Protein 1HWT (pdb70)

Structure (mmCIF, N/CA/C/O backbone):
data_1HWT
#
_entry.id   1HWT
#
_cell.length_a   85.600
_cell.length_b   85.700
_cell.length_c   94.000
_cell.angle_alpha   90.00
_cell.angle_beta   90.00
_cell.angle_gamma   90.00
#
_symmetry.space_group_name_H-M   'P 21 21 21'
#
loop_
_entity.id
_entity.type
_entity.pdbx_description
1 polymer "DNA (5'-D(*GP*CP*GP*CP*TP*AP*TP*TP*AP*TP*CP*GP*CP*TP*AP*TP*TP*AP*GP*C)-3')"
2 polymer "DNA (5'-D(*GP*CP*TP*AP*AP*TP*AP*GP*CP*GP*AP*TP*AP*AP*TP*AP*GP*CP*GP*C)-3')"
3 polymer 'PROTEIN (HEME ACTIVATOR PROTEIN)'
4 non-polymer 'ZINC ION'
5 water water
#
loop_
_atom_site.group_PDB
_atom_site.id
_atom_site.type_symbol
_atom_site.label_atom_id
_atom_site.label_alt_id
_atom_site.label_comp_id
_atom_site.label_asym_id
_atom_site.lab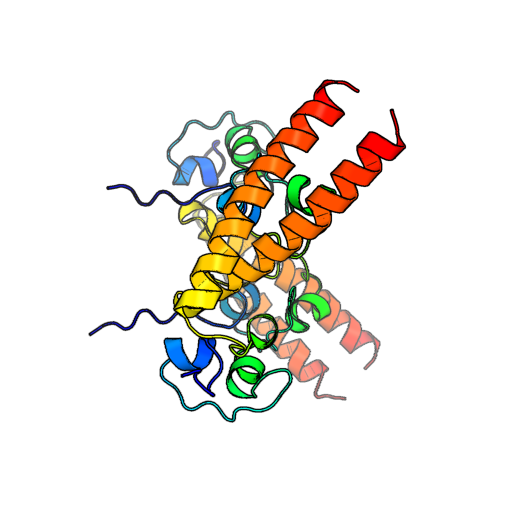el_entity_id
_atom_site.label_seq_id
_atom_site.pdbx_PDB_ins_code
_atom_site.Cartn_x
_atom_site.Cartn_y
_atom_site.Cartn_z
_atom_site.occupancy
_atom_site.B_iso_or_equiv
_atom_site.auth_seq_id
_atom_site.auth_comp_id
_atom_site.auth_asym_id
_atom_site.auth_atom_id
_atom_site.pdbx_PDB_model_num
ATOM 1629 N N . ARG E 3 5 ? 22.033 17.310 46.647 1.00 21.10 59 ARG C N 1
ATOM 1630 C CA . ARG E 3 5 ? 23.098 18.018 45.869 1.00 23.70 59 ARG C CA 1
ATOM 1631 C C . ARG E 3 5 ? 22.609 19.379 45.469 1.00 22.37 59 ARG C C 1
ATOM 1632 O O . ARG E 3 5 ? 21.473 19.518 45.071 1.00 25.00 59 ARG C O 1
ATOM 1640 N N . ILE E 3 6 ? 23.464 20.382 45.569 1.00 22.13 60 ILE C N 1
ATOM 1641 C CA . ILE E 3 6 ? 23.075 21.739 45.211 1.00 21.33 60 ILE C CA 1
ATOM 1642 C C . ILE E 3 6 ? 24.162 22.354 44.347 1.00 22.01 60 ILE C C 1
ATOM 1643 O O . ILE E 3 6 ? 25.292 22.513 44.789 1.00 22.01 60 ILE C O 1
ATOM 1648 N N . PRO E 3 7 ? 23.829 22.712 43.097 1.00 23.13 61 PRO C N 1
ATOM 1649 C CA . PRO E 3 7 ? 24.795 23.308 42.159 1.00 21.99 61 PRO C CA 1
ATOM 1650 C C . PRO E 3 7 ? 25.505 24.545 42.681 1.00 20.99 61 PRO C C 1
ATOM 1651 O O . PRO E 3 7 ? 24.935 25.327 43.420 1.00 21.38 61 PRO C O 1
ATOM 1655 N N . LEU E 3 8 ? 26.764 24.701 42.293 1.00 20.19 62 LEU C N 1
ATOM 1656 C CA . LEU E 3 8 ? 27.560 25.837 42.720 1.00 19.81 62 LEU C CA 1
ATOM 1657 C C . LEU E 3 8 ? 27.534 27.017 41.755 1.00 20.57 62 LEU C C 1
ATOM 1658 O O . LEU E 3 8 ? 27.885 28.135 42.130 1.00 20.59 62 LEU C O 1
ATOM 1663 N N . SER E 3 9 ? 27.127 26.774 40.513 1.00 21.50 63 SER C N 1
ATOM 1664 C CA . SER E 3 9 ? 27.062 27.841 39.524 1.00 22.25 63 SER C CA 1
ATOM 1665 C C . SER E 3 9 ? 25.688 28.483 39.582 1.00 21.83 63 SER C C 1
ATOM 1666 O O . SER E 3 9 ? 24.679 27.786 39.752 1.00 18.85 63 SER C O 1
ATOM 1669 N N . CYS E 3 10 ? 25.653 29.808 39.439 1.00 20.82 64 CYS C N 1
ATOM 1670 C CA . CYS E 3 10 ? 24.388 30.542 39.463 1.00 20.50 64 CYS C CA 1
ATOM 1671 C C . CYS E 3 10 ? 23.454 29.992 38.385 1.00 19.67 64 CYS C C 1
ATOM 1672 O O . CYS E 3 10 ? 23.898 29.529 37.343 1.00 18.38 64 CYS C O 1
ATOM 1675 N N . THR E 3 11 ? 22.157 30.025 38.658 1.00 19.05 65 THR C N 1
ATOM 1676 C CA . THR E 3 11 ? 21.166 29.508 37.736 1.00 18.28 65 THR C CA 1
ATOM 1677 C C . THR E 3 11 ? 21.287 30.039 36.312 1.00 17.63 65 THR C C 1
ATOM 1678 O O . THR E 3 11 ? 21.088 29.296 35.360 1.00 17.79 65 THR C O 1
ATOM 1682 N N . ILE E 3 12 ? 21.615 31.317 36.152 1.00 17.81 66 ILE C N 1
ATOM 1683 C CA . ILE E 3 12 ? 21.716 31.884 34.815 1.00 18.05 66 ILE C CA 1
ATOM 1684 C C . ILE E 3 12 ? 22.844 31.271 33.999 1.00 19.23 66 ILE C C 1
ATOM 1685 O O . ILE E 3 12 ? 22.641 30.919 32.839 1.00 20.76 66 ILE C O 1
ATOM 1690 N N . CYS E 3 13 ? 24.031 31.150 34.592 1.00 19.41 67 CYS C N 1
ATOM 1691 C CA . CYS E 3 13 ? 25.180 30.571 33.887 1.00 19.51 67 CYS C CA 1
ATOM 1692 C C . CYS E 3 13 ? 24.881 29.131 33.548 1.00 20.55 67 CYS C C 1
ATOM 1693 O O . CYS E 3 13 ? 25.356 28.605 32.542 1.00 21.44 67 CYS C O 1
ATOM 1696 N N . ARG E 3 14 ? 24.106 28.489 34.413 1.00 19.72 68 ARG C N 1
ATOM 1697 C CA . ARG E 3 14 ? 23.701 27.115 34.203 1.00 20.11 68 ARG C CA 1
ATOM 1698 C C . ARG E 3 14 ? 22.892 27.076 32.914 1.00 19.93 68 ARG C C 1
ATOM 1699 O O . ARG E 3 14 ? 23.217 26.335 31.997 1.00 21.78 68 ARG C O 1
ATOM 1707 N N . LYS E 3 15 ? 21.847 27.895 32.845 1.00 19.08 69 LYS C N 1
ATOM 1708 C CA . LYS E 3 15 ? 20.989 27.943 31.673 1.00 19.45 69 LYS C CA 1
ATOM 1709 C C . LYS E 3 15 ? 21.726 28.427 30.428 1.00 18.86 69 LYS C C 1
ATOM 1710 O O . LYS E 3 15 ? 21.428 27.997 29.313 1.00 19.09 69 LYS C O 1
ATOM 1716 N N . ARG E 3 16 ? 22.679 29.333 30.623 1.00 17.85 70 ARG C N 1
ATOM 1717 C CA . ARG E 3 16 ? 23.454 29.877 29.515 1.00 18.17 70 ARG C CA 1
ATOM 1718 C C . ARG E 3 16 ? 24.496 28.856 29.051 1.00 19.33 70 ARG C C 1
ATOM 1719 O O . ARG E 3 16 ? 24.983 28.912 27.913 1.00 20.49 70 ARG C O 1
ATOM 1727 N N . LYS E 3 17 ? 24.833 27.928 29.945 1.00 18.13 71 LYS C N 1
ATOM 1728 C CA . LYS E 3 17 ? 25.823 26.890 29.682 1.00 14.75 71 LYS C CA 1
ATOM 1729 C C . LYS E 3 17 ? 27.233 27.446 29.567 1.00 15.66 71 LYS C C 1
ATOM 1730 O O . LYS E 3 17 ? 28.026 26.971 28.758 1.00 17.32 71 LYS C O 1
ATOM 1736 N N . VAL E 3 18 ? 27.540 28.457 30.375 1.00 15.15 72 VAL C N 1
ATOM 1737 C CA . VAL E 3 18 ? 28.860 29.075 30.372 1.00 15.85 72 VAL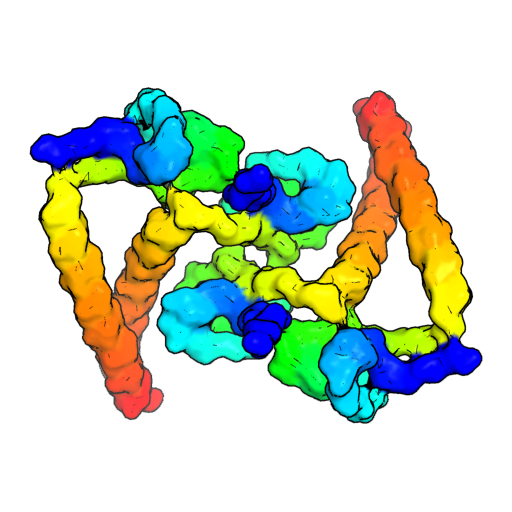 C CA 1
ATOM 1738 C C . VAL E 3 18 ? 29.488 28.857 31.734 1.00 16.86 72 VAL C C 1
ATOM 1739 O O . VAL E 3 18 ? 28.808 28.478 32.660 1.00 18.17 72 VAL C O 1
ATOM 1743 N N . LYS E 3 19 ? 30.782 29.094 31.866 1.00 18.82 73 LYS C N 1
ATOM 1744 C CA . LYS E 3 19 ? 31.447 28.890 33.144 1.00 20.04 73 LYS C CA 1
ATOM 1745 C C . LYS E 3 19 ? 31.141 29.999 34.152 1.00 21.92 73 LYS C C 1
ATOM 1746 O O . LYS E 3 19 ? 31.294 31.193 33.855 1.00 21.37 73 LYS C O 1
ATOM 1752 N N . CYS E 3 20 ? 30.720 29.597 35.350 1.00 20.90 74 CYS C N 1
ATOM 1753 C CA . CYS E 3 20 ? 30.414 30.550 36.411 1.00 20.77 74 CYS C CA 1
ATOM 1754 C C . CYS E 3 20 ? 31.631 30.752 37.327 1.00 20.30 74 CYS C C 1
ATOM 1755 O O . CYS E 3 20 ? 32.227 29.785 37.786 1.00 18.92 74 CYS C O 1
ATOM 1758 N N . ASP E 3 21 ? 32.004 32.000 37.582 1.00 20.25 75 ASP C N 1
ATOM 1759 C CA . ASP E 3 21 ? 33.134 32.266 38.461 1.00 22.52 75 ASP C CA 1
ATOM 1760 C C . ASP E 3 21 ? 32.711 32.168 39.925 1.00 22.80 75 ASP C C 1
ATOM 1761 O O . ASP E 3 21 ? 33.513 32.418 40.821 1.00 22.10 75 ASP C O 1
ATOM 1766 N N . LYS E 3 22 ? 31.440 31.834 40.150 1.00 21.88 76 LYS C N 1
ATOM 1767 C CA . LYS E 3 22 ? 30.888 31.656 41.488 1.00 20.97 76 LYS C CA 1
ATOM 1768 C C . LYS E 3 22 ? 31.156 32.771 42.491 1.00 21.28 76 LYS C C 1
ATOM 1769 O O . LYS E 3 22 ? 31.189 32.527 43.695 1.00 21.10 76 LYS C O 1
ATOM 1775 N N . LEU E 3 23 ? 31.328 33.994 42.000 1.00 21.67 77 LEU C N 1
ATOM 1776 C CA . LEU E 3 23 ? 31.589 35.135 42.864 1.00 22.99 77 LEU C CA 1
ATOM 1777 C C . LEU E 3 23 ? 30.291 35.707 43.404 1.00 23.09 77 LEU C C 1
ATOM 1778 O O . LEU E 3 23 ? 29.288 35.731 42.704 1.00 23.99 77 LEU C O 1
ATOM 1783 N N . ARG E 3 24 ? 30.309 36.154 44.655 1.00 23.25 78 ARG C N 1
ATOM 1784 C CA . ARG E 3 24 ? 29.117 36.707 45.281 1.00 22.86 78 ARG C CA 1
ATOM 1785 C C . ARG E 3 24 ? 29.265 38.215 45.380 1.00 24.43 78 ARG C C 1
ATOM 1786 O O . ARG E 3 24 ? 30.382 38.735 45.377 1.00 25.89 78 ARG C O 1
ATOM 1794 N N . PRO E 3 25 ? 28.145 38.939 45.512 1.00 24.61 79 PRO C N 1
ATOM 1795 C CA . PRO E 3 25 ? 26.778 38.404 45.566 1.00 25.09 79 PRO C CA 1
ATOM 1796 C C . PRO E 3 25 ? 26.331 37.875 44.219 1.00 24.77 79 PRO C C 1
ATOM 1797 O O . PRO E 3 25 ? 25.489 36.977 44.132 1.00 24.12 79 PRO C O 1
ATOM 1801 N N . HIS E 3 26 ? 26.911 38.453 43.170 1.00 24.97 80 HIS C N 1
ATOM 1802 C CA . HIS E 3 26 ? 26.600 38.063 41.798 1.00 22.92 80 HIS C CA 1
ATOM 1803 C C . HIS E 3 26 ? 27.884 37.832 41.040 1.00 22.53 80 HIS C C 1
ATOM 1804 O O . HIS E 3 26 ? 28.847 38.581 41.217 1.00 23.83 80 HIS C O 1
ATOM 1811 N N . CYS E 3 27 ? 27.885 36.810 40.189 1.00 22.12 81 CYS C N 1
ATOM 1812 C CA . CYS E 3 27 ? 29.053 36.453 39.402 1.00 21.93 81 CYS C CA 1
ATOM 1813 C C . CYS E 3 27 ? 29.312 37.489 38.319 1.00 24.40 81 CYS C C 1
ATOM 1814 O O . CYS E 3 27 ? 28.408 38.243 37.945 1.00 24.15 81 CYS C O 1
ATOM 1817 N N . GLN E 3 28 ? 30.554 37.543 37.831 1.00 25.85 82 GLN C N 1
ATOM 1818 C CA . GLN E 3 28 ? 30.922 38.512 36.802 1.00 25.33 82 GLN C CA 1
ATOM 1819 C C . GLN E 3 28 ? 30.288 38.246 35.436 1.00 24.54 82 GLN C C 1
ATOM 1820 O O . GLN E 3 28 ? 30.195 39.152 34.618 1.00 24.75 82 GLN C O 1
ATOM 1826 N N . GLN E 3 29 ? 29.860 37.016 35.182 1.00 22.98 83 GLN C N 1
ATOM 1827 C CA . GLN E 3 29 ? 29.242 36.709 33.905 1.00 23.49 83 GLN C CA 1
ATOM 1828 C C . GLN E 3 29 ? 27.924 37.442 33.798 1.00 23.00 83 GLN C C 1
ATOM 1829 O O . GLN E 3 29 ? 27.626 38.062 32.786 1.00 23.07 83 GLN C O 1
ATOM 1835 N N . CYS E 3 30 ? 27.122 37.352 34.849 1.00 21.25 84 CYS C N 1
ATOM 1836 C CA . CYS E 3 30 ? 25.845 38.028 34.886 1.00 17.97 84 CYS C CA 1
ATOM 1837 C C . CYS E 3 30 ? 26.134 39.512 34.932 1.00 18.13 84 CYS C C 1
ATOM 1838 O O . CYS E 3 30 ? 25.493 40.302 34.250 1.00 18.83 84 CYS C O 1
ATOM 1841 N N . THR E 3 31 ? 27.095 39.899 35.758 1.00 19.28 85 THR C N 1
ATOM 1842 C CA . THR E 3 31 ? 27.421 41.308 35.888 1.00 20.25 85 THR C CA 1
ATOM 1843 C C . THR E 3 31 ? 27.712 41.920 34.526 1.00 20.87 85 THR C C 1
ATOM 1844 O O . THR E 3 31 ? 27.079 42.890 34.123 1.00 18.92 85 THR C O 1
ATOM 1848 N N . LYS E 3 32 ? 28.661 41.324 33.818 1.00 21.61 86 LYS C N 1
ATOM 1849 C CA . LYS E 3 32 ? 29.069 41.808 32.509 1.00 21.07 86 LYS C CA 1
ATOM 1850 C C . LYS E 3 32 ? 27.982 41.818 31.446 1.00 21.08 86 LYS C C 1
ATOM 1851 O O . LYS E 3 32 ? 28.042 42.627 30.532 1.00 24.03 86 LYS C O 1
ATOM 1857 N N . THR E 3 33 ? 27.005 40.927 31.548 1.00 19.21 87 THR C N 1
ATOM 1858 C CA . THR E 3 33 ? 25.930 40.883 30.563 1.00 18.19 87 THR C CA 1
ATOM 1859 C C . THR E 3 33 ? 24.788 41.773 31.003 1.00 18.12 87 THR C C 1
ATOM 1860 O O . THR E 3 33 ? 23.769 41.866 30.328 1.00 17.72 87 THR C O 1
ATOM 1864 N N . GLY E 3 34 ? 24.968 42.405 32.160 1.00 18.94 88 GLY C N 1
ATOM 1865 C CA . GLY E 3 34 ? 23.962 43.310 32.690 1.00 17.58 88 GLY C CA 1
ATOM 1866 C C . GLY E 3 34 ? 22.789 42.683 33.419 1.00 17.78 88 GLY C C 1
ATOM 1867 O O . GLY E 3 34 ? 21.787 43.353 33.654 1.00 19.35 88 GLY C O 1
ATOM 1868 N N . VAL E 3 35 ? 22.902 41.418 33.811 1.00 17.62 89 VAL C N 1
ATOM 1869 C CA . VAL E 3 35 ? 21.796 40.753 34.483 1.00 16.33 89 VAL C CA 1
ATOM 1870 C C . VAL E 3 35 ? 22.076 40.364 35.930 1.00 16.58 89 VAL C C 1
ATOM 1871 O O . VAL E 3 35 ? 21.484 39.419 36.450 1.00 17.39 89 VAL C O 1
ATOM 1875 N N . ALA E 3 36 ? 22.968 41.100 36.582 1.00 16.80 90 ALA C N 1
ATOM 1876 C CA . ALA E 3 36 ? 23.335 40.830 37.972 1.00 18.15 90 ALA C CA 1
ATOM 1877 C C . ALA E 3 36 ? 22.140 40.754 38.894 1.00 18.52 90 ALA C C 1
ATOM 1878 O O . ALA E 3 36 ? 22.143 40.004 39.858 1.00 20.97 90 ALA C O 1
ATOM 1880 N N . HIS E 3 37 ? 21.111 41.530 38.603 1.00 20.55 91 HIS C N 1
ATOM 1881 C CA . HIS E 3 37 ? 19.920 41.526 39.432 1.00 20.29 91 HIS C CA 1
ATOM 1882 C C . HIS E 3 37 ? 19.175 40.208 39.311 1.00 19.51 91 HIS C C 1
ATOM 1883 O O . HIS E 3 37 ? 18.224 39.959 40.052 1.00 21.51 91 HIS C O 1
ATOM 1890 N N . LEU E 3 38 ? 19.583 39.373 38.363 1.00 16.36 92 LEU C N 1
ATOM 1891 C CA . LEU E 3 38 ? 18.923 38.086 38.171 1.00 16.40 92 LEU C CA 1
ATOM 1892 C C . LEU E 3 38 ? 19.848 36.957 38.573 1.00 16.65 92 LEU C C 1
ATOM 1893 O O . LEU E 3 38 ? 19.501 35.791 38.474 1.00 14.49 92 LEU C O 1
ATOM 1898 N N . CYS E 3 39 ? 21.032 37.315 39.043 1.00 19.87 93 CYS C N 1
ATOM 1899 C CA . CYS E 3 39 ? 22.012 36.312 39.434 1.00 21.56 93 CYS C CA 1
ATOM 1900 C C . CYS E 3 39 ? 21.815 35.862 40.850 1.00 23.19 93 CYS C C 1
ATOM 1901 O O . CYS E 3 39 ? 21.910 36.663 41.774 1.00 24.64 93 CYS C O 1
ATOM 1904 N N . HIS E 3 40 ? 21.546 34.575 41.022 1.00 24.66 94 HIS C N 1
ATOM 1905 C CA . HIS E 3 40 ? 21.358 34.028 42.350 1.00 24.73 94 HIS C CA 1
ATOM 1906 C C . HIS E 3 40 ? 21.815 32.588 42.369 1.00 24.12 94 HIS C C 1
ATOM 1907 O O . HIS E 3 40 ? 21.832 31.919 41.331 1.00 22.78 94 HIS C O 1
ATOM 1914 N N . TYR E 3 41 ? 22.217 32.133 43.552 1.00 23.05 95 TYR C N 1
ATOM 1915 C CA . TYR E 3 41 ? 22.694 30.774 43.743 1.00 22.60 95 TYR C CA 1
ATOM 1916 C C . TYR E 3 41 ? 21.686 30.000 44.557 1.00 22.64 95 TYR C C 1
ATOM 1917 O O . TYR E 3 41 ? 20.998 30.558 45.408 1.00 22.23 95 TYR C O 1
ATOM 1926 N N . MET E 3 42 ? 21.604 28.707 44.296 1.00 23.80 96 MET C N 1
ATOM 1927 C CA . MET E 3 42 ? 20.677 27.846 45.006 1.00 23.86 96 MET C CA 1
ATOM 1928 C C . MET E 3 42 ? 21.145 27.616 46.429 1.00 23.40 96 MET C C 1
ATOM 1929 O O . MET E 3 42 ? 22.333 27.502 46.691 1.00 21.50 96 MET C O 1
ATOM 1934 N N . GLU E 3 43 ? 20.187 27.533 47.345 1.00 24.45 97 GLU C N 1
ATOM 1935 C CA . GLU E 3 43 ? 20.480 27.303 48.746 1.00 23.42 97 GLU C CA 1
ATOM 1936 C C . GLU E 3 43 ? 19.896 25.962 49.164 1.00 23.27 97 GLU C C 1
ATOM 1937 O O . GLU E 3 43 ? 20.167 25.474 50.258 1.00 23.36 97 GLU C O 1
ATOM 1943 N N . GLN E 3 44 ? 19.108 25.360 48.279 1.00 23.02 98 GLN C N 1
ATOM 1944 C CA . GLN E 3 44 ? 18.485 24.066 48.546 1.00 23.41 98 GLN C CA 1
ATOM 1945 C C . GLN E 3 44 ? 18.402 23.231 47.277 1.00 23.41 98 GLN C C 1
ATOM 1946 O O . GLN E 3 44 ? 18.761 23.681 46.192 1.00 22.62 98 GLN C O 1
ATOM 1952 N N . THR E 3 45 ? 17.934 22.002 47.417 1.00 23.40 99 THR C N 1
ATOM 1953 C CA . THR E 3 45 ? 17.836 21.126 46.272 1.00 24.83 99 THR C CA 1
ATOM 1954 C C . THR E 3 45 ? 16.810 21.698 45.316 1.00 25.83 99 THR C C 1
ATOM 1955 O O . THR E 3 45 ? 16.033 22.584 45.689 1.00 26.36 99 THR C O 1
ATOM 1959 N N . TRP E 3 46 ? 16.810 21.191 44.088 1.00 26.91 100 TRP C N 1
ATOM 1960 C CA . TRP E 3 46 ? 15.853 21.639 43.084 1.00 28.21 100 TRP C CA 1
ATOM 1961 C C . TRP E 3 46 ? 14.437 21.258 43.515 1.00 27.50 100 TRP C C 1
ATOM 1962 O O . TRP E 3 46 ? 13.499 21.995 43.261 1.00 28.12 100 TRP C O 1
ATOM 1973 N N . ALA E 3 47 ? 14.280 20.105 44.160 1.00 27.69 101 ALA C N 1
ATOM 1974 C CA . ALA E 3 47 ? 12.960 19.689 44.622 1.00 26.93 101 ALA C CA 1
ATOM 1975 C C . ALA E 3 47 ? 12.465 20.637 45.720 1.00 27.02 101 ALA C C 1
ATOM 1976 O O . ALA E 3 47 ? 11.322 21.094 45.694 1.00 26.18 101 ALA C O 1
ATOM 1978 N N . GLU E 3 48 ? 13.334 20.938 46.678 1.00 27.01 102 GLU C N 1
ATOM 1979 C CA . GLU E 3 48 ? 12.967 21.823 47.767 1.00 27.39 102 GLU C CA 1
ATOM 1980 C C . GLU E 3 48 ? 12.579 23.201 47.265 1.00 26.55 102 GLU C C 1
ATOM 1981 O O . GLU E 3 48 ? 11.629 23.808 47.769 1.00 26.52 102 GLU C O 1
ATOM 1987 N N . GLU E 3 49 ? 13.326 23.697 46.285 1.00 25.92 103 GLU C N 1
ATOM 1988 C CA . GLU E 3 49 ? 13.064 25.019 45.721 1.00 27.83 103 GLU C CA 1
ATOM 1989 C C . GLU E 3 49 ? 11.761 25.047 44.939 1.00 26.72 103 GLU C C 1
ATOM 1990 O O . GLU E 3 49 ? 10.931 25.921 45.147 1.00 27.95 103 GLU C O 1
ATOM 1996 N N . ALA E 3 50 ? 11.581 24.087 44.044 1.00 24.90 104 ALA C N 1
ATOM 1997 C CA . ALA E 3 50 ? 10.368 24.011 43.252 1.00 22.13 104 ALA C CA 1
ATOM 1998 C C . ALA E 3 50 ? 9.138 23.999 44.165 1.00 22.35 104 ALA C C 1
ATOM 1999 O O . ALA E 3 50 ? 8.145 24.668 43.888 1.00 23.05 104 ALA C O 1
ATOM 2001 N N . GLU E 3 51 ? 9.203 23.241 45.254 1.00 20.91 105 GLU C N 1
ATOM 2002 C CA . GLU E 3 51 ? 8.084 23.165 46.177 1.00 19.85 105 GLU C CA 1
ATOM 2003 C C . GLU E 3 51 ? 7.858 24.497 46.870 1.00 19.62 105 GLU C C 1
ATOM 2004 O O . GLU E 3 51 ? 6.723 24.869 47.136 1.00 20.96 105 GLU C O 1
ATOM 2010 N N . LYS E 3 52 ? 8.933 25.222 47.150 1.00 19.50 106 LYS C N 1
ATOM 2011 C CA . LYS E 3 52 ? 8.814 26.513 47.819 1.00 21.48 106 LYS C CA 1
ATOM 2012 C C . LYS E 3 52 ? 8.104 27.522 46.923 1.00 22.66 106 LYS C C 1
ATOM 2013 O O . LYS E 3 52 ? 7.242 28.261 47.374 1.00 23.58 106 LYS C O 1
ATOM 2019 N N . GLU E 3 53 ? 8.476 27.546 45.650 1.00 23.29 107 GLU C N 1
ATOM 2020 C CA . GLU E 3 53 ? 7.878 28.466 44.698 1.00 24.20 107 GLU C CA 1
ATOM 2021 C C . GLU E 3 53 ? 6.450 28.072 44.382 1.00 24.82 107 GLU C C 1
ATOM 2022 O O . GLU E 3 53 ? 5.672 28.880 43.884 1.00 26.01 107 GLU C O 1
ATOM 2028 N N . LEU E 3 54 ? 6.102 26.823 44.658 1.00 25.08 108 LEU C N 1
ATOM 2029 C CA . LEU E 3 54 ? 4.744 26.363 44.407 1.00 25.64 108 LEU C CA 1
ATOM 2030 C C . LEU E 3 54 ? 3.839 26.954 45.481 1.00 26.49 108 LEU C C 1
ATOM 2031 O O . LEU E 3 54 ? 2.707 27.370 45.205 1.00 26.41 108 LEU C O 1
ATOM 2036 N N . LEU E 3 55 ? 4.347 26.983 46.712 1.00 26.28 109 LEU C N 1
ATOM 2037 C CA . LEU E 3 55 ? 3.599 27.519 47.840 1.00 25.17 109 LEU C CA 1
ATOM 2038 C C . LEU E 3 55 ? 3.476 29.028 47.674 1.00 23.79 109 LEU C C 1
ATOM 2039 O O . LEU E 3 55 ? 2.480 29.634 48.074 1.00 24.04 109 LEU C O 1
ATOM 2044 N N . LYS E 3 56 ? 4.503 29.639 47.093 1.00 22.94 110 LYS C N 1
ATOM 2045 C CA . LYS E 3 56 ? 4.493 31.077 46.849 1.00 20.73 110 LYS C CA 1
ATOM 2046 C C . LYS E 3 56 ? 3.381 31.362 45.860 1.00 21.14 110 LYS C C 1
ATOM 2047 O O . LYS E 3 56 ? 2.604 32.281 46.045 1.00 22.73 110 LYS C O 1
ATOM 2053 N N . ASP E 3 57 ? 3.302 30.554 44.813 1.00 21.52 111 ASP C N 1
ATOM 2054 C CA . ASP E 3 57 ? 2.262 30.715 43.805 1.00 22.63 111 ASP C CA 1
ATOM 2055 C C . ASP E 3 57 ? 0.877 30.769 44.459 1.00 23.11 111 ASP C C 1
ATOM 2056 O O . ASP E 3 57 ? 0.065 31.656 44.173 1.00 24.06 111 ASP C O 1
ATOM 2061 N N . ASN E 3 58 ? 0.614 29.808 45.338 1.00 24.77 112 ASN C N 1
ATOM 2062 C CA . ASN E 3 58 ? -0.664 29.721 46.031 1.00 25.63 11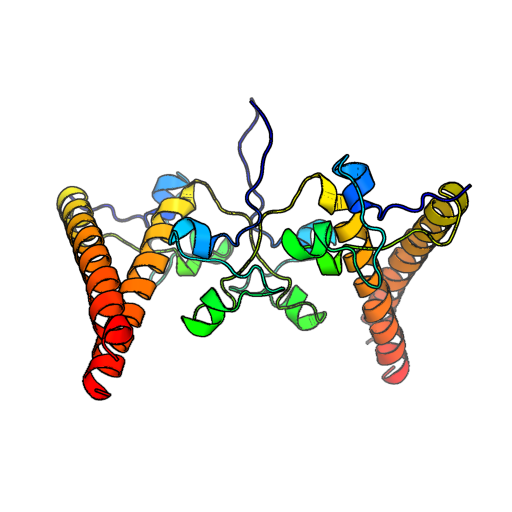2 ASN C CA 1
ATOM 2063 C C . ASN E 3 58 ? -0.904 30.855 47.018 1.00 25.22 112 ASN C C 1
ATOM 2064 O O . ASN E 3 58 ? -2.011 31.374 47.123 1.00 25.98 112 ASN C O 1
ATOM 2069 N N . GLU E 3 59 ? 0.131 31.240 47.750 1.00 26.43 113 GLU C N 1
ATOM 2070 C CA . GLU E 3 59 ? -0.004 32.313 48.721 1.00 28.92 113 GLU C CA 1
ATOM 2071 C C . GLU E 3 59 ? -0.295 33.597 47.972 1.00 27.97 113 GLU C C 1
ATOM 2072 O O . GLU E 3 59 ? -1.044 34.455 48.448 1.00 29.65 113 GLU C O 1
ATOM 2078 N N . LEU E 3 60 ? 0.299 33.728 46.793 1.00 25.62 114 LEU C N 1
ATOM 2079 C CA . LEU E 3 60 ? 0.108 34.909 45.957 1.00 23.51 114 LEU C CA 1
ATOM 2080 C C . LEU E 3 60 ? -1.358 34.991 45.533 1.00 22.82 114 LEU C C 1
ATOM 2081 O O . LEU E 3 60 ? -1.999 36.034 45.660 1.00 19.78 114 LEU C O 1
ATOM 2086 N N . LYS E 3 61 ? -1.876 33.879 45.027 1.00 22.89 115 LYS C N 1
ATOM 2087 C CA . LYS E 3 61 ? -3.260 33.819 44.605 1.00 23.17 115 LYS C CA 1
ATOM 2088 C C . LYS E 3 61 ? -4.163 34.229 45.760 1.00 23.85 115 LYS C C 1
ATOM 2089 O O . LYS E 3 61 ? -5.056 35.052 45.600 1.00 25.41 115 LYS C O 1
ATOM 2095 N N . LYS E 3 62 ? -3.924 33.656 46.933 1.00 25.68 116 LYS C N 1
ATOM 2096 C CA . LYS E 3 62 ? -4.732 33.963 48.113 1.00 24.76 116 LYS C CA 1
ATOM 2097 C C . LYS E 3 62 ? -4.638 35.420 48.532 1.00 23.56 116 LYS C C 1
ATOM 2098 O O . LYS E 3 62 ? -5.590 35.979 49.085 1.00 25.18 116 LYS C O 1
ATOM 2104 N N . LEU E 3 63 ? -3.497 36.040 48.274 1.00 21.56 117 LEU C N 1
ATOM 2105 C CA . LEU E 3 63 ? -3.316 37.442 48.620 1.00 21.00 117 LEU C CA 1
ATOM 2106 C C . LEU E 3 63 ? -4.139 38.327 47.699 1.00 23.41 117 LEU C C 1
ATOM 2107 O O . LEU E 3 63 ? -4.871 39.211 48.153 1.00 23.78 117 LEU C O 1
ATOM 2112 N N . ARG E 3 64 ? -4.008 38.093 46.396 1.0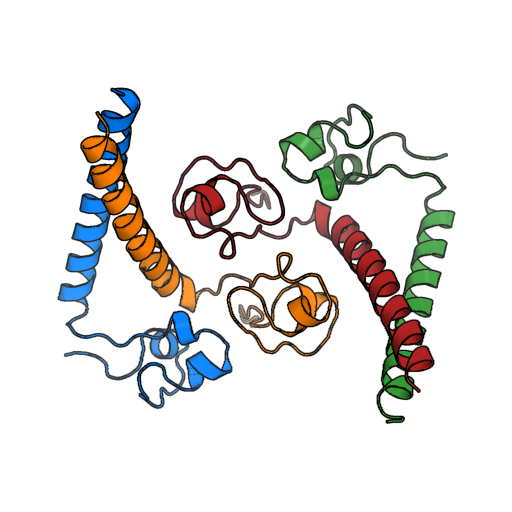0 26.33 118 ARG C N 1
ATOM 2113 C CA . ARG E 3 64 ? -4.734 38.894 45.421 1.00 27.14 118 ARG C CA 1
ATOM 2114 C C . ARG E 3 64 ? -6.220 38.799 45.724 1.00 26.07 118 ARG C C 1
ATOM 2115 O O . ARG E 3 64 ? -6.965 39.759 45.512 1.00 27.20 118 ARG C O 1
ATOM 2123 N N . GLU E 3 65 ? -6.644 37.639 46.229 1.00 23.73 119 GLU C N 1
ATOM 2124 C CA . GLU E 3 65 ? -8.043 37.400 46.579 1.00 22.11 119 GLU C CA 1
ATOM 2125 C C . GLU E 3 65 ? -8.415 38.161 47.834 1.00 21.72 119 GLU C C 1
ATOM 2126 O O . GLU E 3 65 ? -9.520 38.654 47.970 1.00 22.58 119 GLU C O 1
ATOM 2132 N N . ARG E 3 66 ? -7.479 38.249 48.763 1.00 22.98 120 ARG C N 1
ATOM 2133 C CA . ARG E 3 66 ? -7.730 38.943 50.014 1.00 24.42 120 ARG C CA 1
ATOM 2134 C C . ARG E 3 66 ? -7.769 40.452 49.805 1.00 24.97 120 ARG C C 1
ATOM 2135 O O . ARG E 3 66 ? -8.540 41.158 50.456 1.00 25.65 120 ARG C O 1
ATOM 2143 N N . VAL E 3 67 ? -6.939 40.953 48.900 1.00 25.89 121 VAL C N 1
ATOM 2144 C CA . VAL E 3 67 ? -6.922 42.387 48.640 1.00 26.63 121 VAL C CA 1
ATOM 2145 C C . VAL E 3 67 ? -8.239 42.789 47.985 1.00 27.37 121 VAL C C 1
ATOM 2146 O O . VAL E 3 67 ? -8.793 43.836 48.290 1.00 26.58 121 VAL C O 1
ATOM 2150 N N . LYS E 3 68 ? -8.737 41.952 47.081 1.00 30.18 122 LYS C N 1
ATOM 2151 C CA . LYS E 3 68 ? -10.003 42.242 46.420 1.00 32.68 122 LYS C CA 1
ATOM 2152 C C . LYS E 3 68 ? -11.068 42.295 47.515 1.00 34.22 122 LYS C C 1
ATOM 2153 O O . LYS E 3 68 ? -11.786 43.286 47.653 1.00 34.57 122 LYS C O 1
ATOM 2159 N N . SER E 3 69 ? -11.145 41.231 48.309 1.00 34.78 123 SER C N 1
ATOM 2160 C CA . SER E 3 69 ? -12.106 41.168 49.396 1.00 35.76 123 SER C CA 1
ATOM 2161 C C . SER E 3 69 ? -11.997 42.426 50.247 1.00 36.88 123 SER C C 1
ATOM 2162 O O . SER E 3 69 ? -12.981 43.146 50.431 1.00 38.71 123 SER C O 1
ATOM 2165 N N . LEU E 3 70 ? -10.806 42.707 50.762 1.00 37.24 124 LEU C N 1
ATOM 2166 C CA . LEU E 3 70 ? -10.615 43.889 51.598 1.00 37.77 124 LEU C CA 1
ATOM 2167 C C . LEU E 3 70 ? -11.061 45.211 50.948 1.00 39.12 124 LEU C C 1
ATOM 2168 O O . LEU E 3 70 ? -11.966 45.889 51.448 1.00 40.48 124 LEU C O 1
ATOM 2173 N N . GLU E 3 71 ? -10.439 45.592 49.837 1.00 40.14 125 GLU C N 1
ATOM 2174 C CA . GLU E 3 71 ? -10.799 46.863 49.190 1.00 40.16 125 GLU C CA 1
ATOM 2175 C C . GLU E 3 71 ? -12.244 46.884 48.675 1.00 40.74 125 GLU C C 1
ATOM 2176 O O . GLU E 3 71 ? -12.955 47.899 48.806 1.00 39.94 125 GLU C O 1
ATOM 2182 N N . LYS E 3 72 ? -12.674 45.760 48.101 1.00 40.37 126 LYS C N 1
ATOM 2183 C CA . LYS E 3 72 ? -14.031 45.637 47.570 1.00 40.02 126 LYS C CA 1
ATOM 2184 C C . LYS E 3 72 ? -15.037 45.495 48.703 1.00 38.77 126 LYS C C 1
ATOM 2185 O O . LYS E 3 72 ? -16.151 44.991 48.508 1.00 36.72 126 LYS C O 1
ATOM 2191 N N . THR E 3 73 ? -14.605 45.915 49.889 1.00 38.46 127 THR C N 1
ATOM 2192 C CA . THR E 3 73 ? -15.427 45.898 51.091 1.00 38.31 127 THR C CA 1
ATOM 2193 C C . THR E 3 73 ? -15.240 47.280 51.697 1.00 39.45 127 THR C C 1
ATOM 2194 O O . THR E 3 73 ? -16.047 47.722 52.511 1.00 40.41 127 THR C O 1
ATOM 2198 N N . LEU E 3 74 ? -14.170 47.966 51.307 1.00 39.82 128 LEU C N 1
ATOM 2199 C CA . LEU E 3 74 ? -13.959 49.308 51.825 1.00 41.76 128 LEU C CA 1
ATOM 2200 C C . LEU E 3 74 ? -14.943 50.241 51.137 1.00 43.74 128 LEU C C 1
ATOM 2201 O O . LEU E 3 74 ? -14.762 51.474 51.285 1.00 45.66 128 LEU C O 1
ATOM 2206 N N . ARG F 3 1 ? 21.437 26.898 10.566 1.00 42.69 55 ARG D N 1
ATOM 2207 C CA . ARG F 3 1 ? 21.677 26.715 12.026 1.00 41.83 55 ARG D CA 1
ATOM 2208 C C . ARG F 3 1 ? 21.589 28.039 12.761 1.00 40.79 55 ARG D C 1
ATOM 2209 O O . ARG F 3 1 ? 22.557 28.481 13.384 1.00 41.50 55 ARG D O 1
ATOM 2217 N N . LYS F 3 2 ? 20.431 28.679 12.675 1.00 38.31 56 LYS D N 1
ATOM 2218 C CA . LYS F 3 2 ? 20.240 29.950 13.345 1.00 36.03 56 LYS D CA 1
ATOM 2219 C C . LYS F 3 2 ? 20.390 29.724 14.848 1.00 33.03 56 LYS D C 1
ATOM 2220 O O . LYS F 3 2 ? 20.207 28.608 15.334 1.00 31.82 56 LYS D O 1
ATOM 2226 N N . ARG F 3 3 ? 20.724 30.784 15.575 1.00 29.45 57 ARG D N 1
ATOM 2227 C CA . ARG F 3 3 ? 20.876 30.716 17.026 1.00 26.08 57 ARG D CA 1
ATOM 2228 C C . ARG F 3 3 ? 19.913 31.759 17.562 1.00 24.94 57 ARG D C 1
ATOM 2229 O O . ARG F 3 3 ? 19.916 32.883 17.093 1.00 26.50 57 ARG D O 1
ATOM 2237 N N . ASN F 3 4 ? 19.066 31.396 18.511 1.00 23.85 58 ASN D N 1
ATOM 2238 C CA . ASN F 3 4 ? 18.126 32.358 19.065 1.00 24.38 58 ASN D CA 1
ATOM 2239 C C . ASN F 3 4 ? 18.922 33.242 20.012 1.00 24.22 58 ASN D C 1
ATOM 2240 O O . ASN F 3 4 ? 18.936 33.012 21.217 1.00 25.96 58 ASN D O 1
ATOM 2245 N N . ARG F 3 5 ? 19.601 34.242 19.464 1.00 22.06 59 ARG D N 1
ATOM 2246 C CA . ARG F 3 5 ? 20.412 35.146 20.269 1.00 21.24 59 ARG D CA 1
ATOM 2247 C C . ARG F 3 5 ? 19.771 36.524 20.368 1.00 21.84 59 ARG D C 1
ATOM 2248 O O . ARG F 3 5 ? 19.707 37.263 19.384 1.00 23.53 59 ARG D O 1
ATOM 2256 N N . ILE F 3 6 ? 19.305 36.874 21.560 1.00 20.91 60 ILE D N 1
ATOM 2257 C CA . ILE F 3 6 ? 18.665 38.163 21.769 1.00 20.38 60 ILE D CA 1
ATOM 2258 C C . ILE F 3 6 ? 19.670 39.155 22.363 1.00 21.68 60 ILE D C 1
ATOM 2259 O O . ILE F 3 6 ? 20.394 38.825 23.310 1.00 24.11 60 ILE D O 1
ATOM 2264 N N . PRO F 3 7 ? 19.749 40.372 21.792 1.00 20.11 61 PRO D N 1
ATOM 2265 C CA . PRO F 3 7 ? 20.671 41.412 22.263 1.00 18.92 61 PRO D CA 1
ATOM 2266 C C . PRO F 3 7 ? 20.502 41.757 23.733 1.00 18.99 61 PRO D C 1
ATOM 2267 O O . PRO F 3 7 ? 19.385 41.836 24.230 1.00 20.09 61 PRO D O 1
ATOM 2271 N N . LEU F 3 8 ? 21.617 41.961 24.424 1.00 17.20 62 LEU D N 1
ATOM 2272 C CA . LEU F 3 8 ? 21.570 42.300 25.830 1.00 14.79 62 LEU D CA 1
ATOM 2273 C C . LEU F 3 8 ? 21.575 43.811 26.022 1.00 15.98 62 LEU D C 1
ATOM 2274 O O . LEU F 3 8 ? 21.306 44.313 27.118 1.00 16.37 62 LEU D O 1
ATOM 2279 N N . SER F 3 9 ? 21.877 44.539 24.954 1.00 15.41 63 SER D N 1
ATOM 2280 C CA . SER F 3 9 ? 21.880 45.990 25.030 1.00 16.26 63 SER D CA 1
ATOM 2281 C C . SER F 3 9 ? 20.433 46.442 25.004 1.00 17.35 63 SER D C 1
ATOM 2282 O O . SER F 3 9 ? 19.554 45.689 24.598 1.00 21.79 63 SER D O 1
ATOM 2285 N N . CYS F 3 10 ? 20.169 47.658 25.449 1.00 15.70 64 CYS D N 1
ATOM 2286 C CA . CYS F 3 10 ? 18.805 48.147 25.446 1.00 15.98 64 CYS D CA 1
ATOM 2287 C C . CYS F 3 10 ? 18.390 48.543 24.037 1.00 16.85 64 CYS D C 1
ATOM 2288 O O . CYS F 3 10 ? 19.210 48.944 23.225 1.00 18.56 64 CYS D O 1
ATOM 2291 N N . THR F 3 11 ? 17.102 48.416 23.752 1.00 17.23 65 THR D N 1
ATOM 2292 C CA . THR F 3 11 ? 16.557 48.741 22.448 1.00 14.72 65 THR D CA 1
ATOM 2293 C C . THR F 3 11 ? 16.991 50.094 21.884 1.00 16.08 65 THR D C 1
ATOM 2294 O O . THR F 3 11 ? 17.242 50.205 20.693 1.00 18.30 65 THR D O 1
ATOM 2298 N N . ILE F 3 12 ? 17.096 51.120 22.718 1.00 16.21 66 ILE D N 1
ATOM 2299 C CA . ILE F 3 12 ? 17.475 52.424 22.208 1.00 16.01 66 ILE D CA 1
ATOM 2300 C C . ILE F 3 12 ? 18.920 52.472 21.758 1.00 18.68 66 ILE D C 1
ATOM 2301 O O . ILE F 3 12 ? 19.222 52.969 20.675 1.00 21.10 66 ILE D O 1
ATOM 2306 N N . CYS F 3 13 ? 19.829 51.972 22.584 1.00 19.01 67 CYS D N 1
ATOM 2307 C CA . CYS F 3 13 ? 21.236 51.971 22.206 1.00 18.89 67 CYS D CA 1
ATOM 2308 C C . CYS F 3 13 ? 21.402 51.165 20.929 1.00 20.19 67 CYS D C 1
ATOM 2309 O O . CYS F 3 13 ? 22.166 51.536 20.055 1.00 21.24 67 CYS D O 1
ATOM 2312 N N . ARG F 3 14 ? 20.668 50.063 20.821 1.00 20.85 68 ARG D N 1
ATOM 2313 C CA . ARG F 3 14 ? 20.736 49.211 19.642 1.00 20.64 68 ARG D CA 1
ATOM 2314 C C . ARG F 3 14 ? 20.206 49.928 18.404 1.00 21.09 68 ARG D C 1
ATOM 2315 O O . ARG F 3 14 ? 20.797 49.850 17.324 1.00 22.25 68 ARG D O 1
ATOM 2323 N N . LYS F 3 15 ? 19.084 50.619 18.558 1.00 19.60 69 LYS D N 1
ATOM 2324 C CA . LYS F 3 15 ? 18.489 51.336 17.444 1.00 19.26 69 LYS D CA 1
ATOM 2325 C C . LYS F 3 15 ? 19.354 52.520 17.045 1.00 18.45 69 LYS D C 1
ATOM 2326 O O . LYS F 3 15 ? 19.470 52.839 15.874 1.00 18.02 69 LYS D O 1
ATOM 2332 N N . ARG F 3 16 ? 19.964 53.158 18.036 1.00 17.79 70 ARG D N 1
ATOM 2333 C CA . ARG F 3 16 ? 20.825 54.311 17.812 1.00 16.00 70 ARG D CA 1
ATOM 2334 C C . ARG F 3 16 ? 22.251 53.867 17.488 1.00 15.61 70 ARG D C 1
ATOM 2335 O O . ARG F 3 16 ? 23.043 54.629 16.956 1.00 14.36 70 ARG D O 1
ATOM 2343 N N . LYS F 3 17 ? 22.556 52.618 17.807 1.00 17.19 71 LYS D N 1
ATOM 2344 C CA . LYS F 3 17 ? 23.870 52.048 17.566 1.00 16.89 71 LYS D CA 1
ATOM 2345 C C . LYS F 3 17 ? 24.965 52.724 18.381 1.00 18.43 71 LYS D C 1
ATOM 2346 O O . LYS F 3 17 ? 26.054 53.023 17.875 1.00 19.01 71 LYS D O 1
ATOM 2352 N N . VAL F 3 18 ? 24.680 52.946 19.656 1.00 17.78 72 VAL D N 1
ATOM 2353 C CA . VAL F 3 18 ? 25.640 53.586 20.522 1.00 18.10 72 VAL D CA 1
ATOM 2354 C C . VAL F 3 18 ? 26.094 52.608 21.590 1.00 19.48 72 VAL D C 1
ATOM 2355 O O . VAL F 3 18 ? 25.618 51.484 21.639 1.00 20.16 72 VAL D O 1
ATOM 2359 N N . LYS F 3 19 ? 27.024 53.027 22.439 1.00 20.14 73 LYS D N 1
ATOM 2360 C CA . LYS F 3 19 ? 27.522 52.148 23.487 1.00 19.29 73 LYS D CA 1
ATOM 2361 C C . LYS F 3 19 ? 26.541 52.042 24.622 1.00 19.18 73 LYS D C 1
ATOM 2362 O O . LYS F 3 19 ? 26.105 53.055 25.155 1.00 18.05 73 LYS D O 1
ATOM 2368 N N . CYS F 3 20 ? 26.213 50.808 24.997 1.00 18.44 74 CYS D N 1
ATOM 2369 C CA . CYS F 3 20 ? 25.293 50.559 26.091 1.00 18.46 74 CYS D CA 1
ATOM 2370 C C . CYS F 3 20 ? 26.008 50.020 27.322 1.00 18.47 74 CYS D C 1
ATOM 2371 O O . CYS F 3 20 ? 26.729 49.032 27.250 1.00 18.41 74 CYS D O 1
ATOM 2374 N N . ASP F 3 21 ? 25.790 50.679 28.454 1.00 18.52 75 ASP D N 1
ATOM 2375 C CA . ASP F 3 21 ? 26.395 50.258 29.704 1.00 17.72 75 ASP D CA 1
ATOM 2376 C C . ASP F 3 21 ? 25.598 49.107 30.322 1.00 16.96 75 ASP D C 1
ATOM 2377 O O . ASP F 3 21 ? 26.123 48.346 31.126 1.00 17.39 75 ASP D O 1
ATOM 2382 N N . LYS F 3 22 ? 24.333 48.995 29.931 1.00 15.66 76 LYS D N 1
ATOM 2383 C CA . LYS F 3 22 ? 23.433 47.942 30.396 1.00 15.55 76 LYS D CA 1
ATOM 2384 C C . LYS F 3 22 ? 22.824 48.121 31.764 1.00 16.74 76 LYS D C 1
ATOM 2385 O O . LYS F 3 22 ? 22.161 47.219 32.259 1.00 17.41 76 LYS D O 1
ATOM 2391 N N . LEU F 3 23 ? 23.031 49.285 32.369 1.00 18.23 77 LEU D N 1
ATOM 2392 C CA . LEU F 3 23 ? 22.481 49.575 33.691 1.00 20.61 77 LEU D CA 1
ATOM 2393 C C . LEU F 3 23 ? 20.978 49.291 33.787 1.00 20.36 77 LEU D C 1
ATOM 2394 O O . LEU F 3 23 ? 20.241 49.539 32.836 1.00 21.89 77 LEU D O 1
ATOM 2399 N N . ARG F 3 24 ? 20.522 48.800 34.938 1.00 17.85 78 ARG D N 1
ATOM 2400 C CA . ARG F 3 24 ? 19.104 48.511 35.137 1.00 15.88 78 ARG D CA 1
ATOM 2401 C C . ARG F 3 24 ? 18.507 49.460 36.164 1.00 15.82 78 ARG D C 1
ATOM 2402 O O . ARG F 3 24 ? 19.166 49.816 37.137 1.00 14.93 78 ARG D O 1
ATOM 2410 N N . PRO F 3 25 ? 17.228 49.849 35.987 1.00 16.72 79 PRO D N 1
ATOM 2411 C CA . PRO F 3 25 ? 16.334 49.441 34.895 1.00 16.68 79 PRO D CA 1
ATOM 2412 C C . PRO F 3 25 ? 16.486 50.245 33.610 1.00 17.02 79 PRO D C 1
ATOM 2413 O O . PRO F 3 25 ? 16.015 49.824 32.562 1.00 16.65 79 PRO D O 1
ATOM 2417 N N . HIS F 3 26 ? 17.134 51.400 33.709 1.00 17.57 80 HIS D N 1
ATOM 2418 C CA . HIS F 3 26 ? 17.372 52.280 32.564 1.00 18.39 80 HIS D CA 1
ATOM 2419 C C . HIS F 3 26 ? 18.876 52.548 32.507 1.00 19.93 80 HIS D C 1
ATOM 2420 O O . HIS F 3 26 ? 19.475 52.862 33.529 1.00 22.15 80 HIS D O 1
ATOM 2427 N N . CYS F 3 27 ? 19.484 52.457 31.328 1.00 20.52 81 CYS D N 1
ATOM 2428 C CA . CYS F 3 27 ? 20.926 52.646 31.196 1.00 19.39 81 CYS D CA 1
ATOM 2429 C C . CYS F 3 27 ? 21.401 54.077 31.221 1.00 20.63 81 CYS D C 1
ATOM 2430 O O . CYS F 3 27 ? 20.642 54.996 30.919 1.00 21.24 81 CYS D O 1
ATOM 2433 N N . GLN F 3 28 ? 22.669 54.255 31.602 1.00 22.91 82 GLN D N 1
ATOM 2434 C CA . GLN F 3 28 ? 23.298 55.581 31.707 1.00 22.84 82 GLN D CA 1
ATOM 2435 C C . GLN F 3 28 ? 23.373 56.297 30.367 1.00 21.28 82 GLN D C 1
ATOM 2436 O O . GLN F 3 28 ? 23.429 57.524 30.312 1.00 20.85 82 GLN D O 1
ATOM 2442 N N . GLN F 3 29 ? 23.388 55.533 29.278 1.00 20.69 83 GLN D N 1
ATOM 2443 C CA . GLN F 3 29 ? 23.430 56.148 27.960 1.00 19.81 83 GLN D CA 1
ATOM 2444 C C . GLN F 3 29 ? 22.108 56.869 27.714 1.00 19.28 83 GLN D C 1
ATOM 2445 O O . GLN F 3 29 ? 22.082 58.024 27.294 1.00 19.58 83 GLN D O 1
ATOM 2451 N N . CYS F 3 30 ? 21.006 56.190 28.005 1.00 19.13 84 CYS D N 1
ATOM 2452 C CA . CYS F 3 30 ? 19.693 56.775 27.811 1.00 19.10 84 CYS D CA 1
ATOM 2453 C C . CYS F 3 30 ? 19.470 57.922 28.772 1.00 21.30 84 CYS D C 1
ATOM 2454 O O . CYS F 3 30 ? 18.909 58.947 28.404 1.00 23.84 84 CYS D O 1
ATOM 2457 N N . THR F 3 31 ? 19.906 57.749 30.014 1.00 22.95 85 THR D N 1
ATOM 2458 C CA . THR F 3 31 ? 19.754 58.791 31.018 1.00 21.54 85 THR D CA 1
ATOM 2459 C C . THR F 3 31 ? 20.568 60.027 30.633 1.00 23.01 85 THR D C 1
ATOM 2460 O O . THR F 3 31 ? 20.066 61.149 30.670 1.00 23.09 85 THR D O 1
ATOM 2464 N N . LYS F 3 32 ? 21.828 59.805 30.273 1.00 24.62 86 LYS D N 1
ATOM 2465 C CA . LYS F 3 32 ? 22.733 60.874 29.873 1.00 24.64 86 LYS D CA 1
ATOM 2466 C C . LYS F 3 32 ? 22.229 61.615 28.644 1.00 24.98 86 LYS D C 1
ATOM 2467 O O . LYS F 3 32 ? 22.569 62.778 28.443 1.00 26.38 86 LYS D O 1
ATOM 2473 N N . THR F 3 33 ? 21.438 60.941 27.812 1.00 24.36 87 THR D N 1
ATOM 2474 C CA . THR F 3 33 ? 20.912 61.573 26.606 1.00 22.48 87 THR D CA 1
ATOM 2475 C C . THR F 3 33 ? 19.430 61.926 26.649 1.00 22.57 87 THR D C 1
ATOM 2476 O O . THR F 3 33 ? 18.813 62.165 25.616 1.00 24.33 87 THR D O 1
ATOM 2480 N N . GLY F 3 34 ? 18.870 61.953 27.853 1.00 22.29 88 GLY D N 1
ATOM 2481 C CA . GLY F 3 34 ? 17.487 62.357 28.035 1.00 20.57 88 GLY D CA 1
ATOM 2482 C C . GLY F 3 34 ? 16.313 61.492 27.640 1.00 21.12 88 GLY D C 1
ATOM 2483 O O . GLY F 3 34 ? 15.238 62.022 27.400 1.00 21.69 88 GLY D O 1
ATOM 2484 N N . VAL F 3 35 ? 16.489 60.179 27.585 1.00 20.80 89 VAL D N 1
ATOM 2485 C CA . VAL F 3 35 ? 15.380 59.290 27.230 1.00 20.24 89 VAL D CA 1
ATOM 2486 C C . VAL F 3 35 ? 15.361 58.084 28.177 1.00 21.39 89 VAL D C 1
ATOM 2487 O O . VAL F 3 35 ? 14.927 56.988 27.807 1.00 20.88 89 VAL D O 1
ATOM 2491 N N . ALA F 3 36 ? 15.829 58.310 29.406 1.00 21.84 90 ALA D N 1
ATOM 2492 C CA . ALA F 3 36 ? 15.918 57.277 30.441 1.00 19.37 90 ALA D CA 1
ATOM 2493 C C . ALA F 3 36 ? 14.765 56.304 30.505 1.00 17.81 90 ALA D C 1
ATOM 2494 O O . ALA F 3 36 ? 14.958 55.100 30.382 1.00 18.72 90 ALA D O 1
ATOM 2496 N N . HIS F 3 37 ? 13.565 56.829 30.698 1.00 17.15 91 HIS D N 1
ATOM 2497 C CA . HIS F 3 37 ? 12.375 55.999 30.819 1.00 15.46 91 HIS D CA 1
ATOM 2498 C C . HIS F 3 37 ? 11.870 55.386 29.538 1.00 15.52 91 HIS D C 1
ATOM 2499 O O . HIS F 3 37 ? 10.796 54.782 29.527 1.00 15.59 91 HIS D O 1
ATOM 2506 N N . LEU F 3 38 ? 12.643 55.538 28.468 1.00 15.57 92 LEU D N 1
ATOM 2507 C CA . LEU F 3 38 ? 12.290 54.965 27.173 1.00 16.80 92 LEU D CA 1
ATOM 2508 C C . LEU F 3 38 ? 13.122 53.700 27.090 1.00 18.08 92 LEU D C 1
ATOM 2509 O O . LEU F 3 38 ? 12.946 52.864 26.203 1.00 18.77 92 LEU D O 1
ATOM 2514 N N . CYS F 3 39 ? 14.025 53.571 28.056 1.00 19.10 93 CYS D N 1
ATOM 2515 C CA . CYS F 3 39 ? 14.946 52.449 28.134 1.00 17.27 93 CYS D CA 1
ATOM 2516 C C . CYS F 3 39 ? 14.412 51.147 28.701 1.00 18.70 93 CYS D C 1
ATOM 2517 O O . CYS F 3 39 ? 13.870 51.118 29.805 1.00 19.69 93 CYS D O 1
ATOM 2520 N N . HIS F 3 40 ? 14.580 50.068 27.936 1.00 18.31 94 HIS D N 1
ATOM 2521 C CA . HIS F 3 40 ? 14.157 48.751 28.357 1.00 15.96 94 HIS D CA 1
ATOM 2522 C C . HIS F 3 40 ? 14.917 47.698 27.581 1.00 17.01 94 HIS D C 1
ATOM 2523 O O . HIS F 3 40 ? 15.537 48.000 26.575 1.00 15.41 94 HIS D O 1
ATOM 2530 N N . TYR F 3 41 ? 14.878 46.459 28.066 1.00 17.60 95 TYR D N 1
ATOM 2531 C CA . TYR F 3 41 ? 15.608 45.372 27.440 1.00 18.52 95 TYR D CA 1
ATOM 2532 C C . TYR F 3 41 ? 14.720 44.230 26.985 1.00 20.89 95 TYR D C 1
ATOM 2533 O O . TYR F 3 41 ? 13.650 43.999 27.537 1.00 22.14 95 TYR D O 1
ATOM 2542 N N . MET F 3 42 ? 15.185 43.497 25.981 1.00 22.97 96 MET D N 1
ATOM 2543 C CA . MET F 3 42 ? 14.437 42.366 25.455 1.00 24.75 96 MET D CA 1
ATOM 2544 C C . MET F 3 42 ? 14.506 41.216 26.438 1.00 25.07 96 MET D C 1
ATOM 2545 O O . MET F 3 42 ? 15.526 41.014 27.094 1.00 26.13 96 MET D O 1
ATOM 2550 N N . GLU F 3 43 ? 13.416 40.465 26.537 1.00 26.04 97 GLU D N 1
ATOM 2551 C CA . GLU F 3 43 ? 13.359 39.340 27.446 1.00 27.07 97 GLU D CA 1
ATOM 2552 C C . GLU F 3 43 ? 14.251 38.225 26.938 1.00 25.67 97 GLU D C 1
ATOM 2553 O O . GLU F 3 43 ? 14.216 37.868 25.761 1.00 25.19 97 GLU D O 1
ATOM 2559 N N . GLN F 3 44 ? 15.054 37.682 27.842 1.00 25.24 98 GLN D N 1
ATOM 2560 C CA . GLN F 3 44 ? 15.973 36.604 27.514 1.00 25.65 98 GLN D CA 1
ATOM 2561 C C . GLN F 3 44 ? 15.356 35.262 27.883 1.00 25.85 98 GLN D C 1
ATOM 2562 O O . GLN F 3 44 ? 14.769 35.123 28.947 1.00 27.75 98 GLN D O 1
ATOM 2568 N N . THR F 3 45 ? 15.495 34.278 27.002 1.00 25.42 99 THR D N 1
ATOM 2569 C CA . THR F 3 45 ? 14.937 32.959 27.229 1.00 23.92 99 THR D CA 1
ATOM 2570 C C . THR F 3 45 ? 15.464 32.367 28.529 1.00 24.09 99 THR D C 1
ATOM 2571 O O . THR F 3 45 ? 14.706 31.803 29.313 1.00 24.11 99 THR D O 1
ATOM 2575 N N . TRP F 3 46 ? 16.763 32.510 28.767 1.00 23.51 100 TRP D N 1
ATOM 2576 C CA . TRP F 3 46 ? 17.375 31.963 29.968 1.00 22.45 100 TRP D CA 1
ATOM 2577 C C . TRP F 3 46 ? 17.212 32.840 31.194 1.00 23.65 100 TRP D C 1
ATOM 2578 O O . TRP F 3 46 ? 17.756 32.544 32.258 1.00 25.31 100 TRP D O 1
ATOM 2589 N N . ALA F 3 47 ? 16.473 33.926 31.053 1.00 23.95 101 ALA D N 1
ATOM 2590 C CA . ALA F 3 47 ? 16.261 34.810 32.181 1.00 25.10 101 ALA D CA 1
ATOM 2591 C C . ALA F 3 47 ? 14.818 34.709 32.643 1.00 26.36 101 ALA D C 1
ATOM 2592 O O . ALA F 3 47 ? 14.514 35.022 33.776 1.00 28.83 101 ALA D O 1
ATOM 2594 N N . GLU F 3 48 ? 13.937 34.254 31.762 1.00 28.83 102 GLU D N 1
ATOM 2595 C CA . GLU F 3 48 ? 12.513 34.142 32.067 1.00 32.42 102 GLU D CA 1
ATOM 2596 C C . GLU F 3 48 ? 12.204 33.653 33.471 1.00 32.77 102 GLU D C 1
ATOM 2597 O O . GLU F 3 48 ? 11.429 34.281 34.190 1.00 33.87 102 GLU D O 1
ATOM 2603 N N . GLU F 3 49 ? 12.807 32.535 33.862 1.00 32.27 103 GLU D N 1
ATOM 2604 C CA . GLU F 3 49 ? 12.569 31.945 35.170 1.00 30.00 103 GLU D CA 1
ATOM 2605 C C . GLU F 3 49 ? 13.040 32.845 36.306 1.00 28.10 103 GLU D C 1
ATOM 2606 O O . GLU F 3 49 ? 12.320 33.052 37.275 1.00 26.94 103 GLU D O 1
ATOM 2612 N N . ALA F 3 50 ? 14.250 33.379 36.185 1.00 26.90 104 ALA D N 1
ATOM 2613 C CA . ALA F 3 50 ? 14.798 34.262 37.207 1.00 26.65 104 ALA D CA 1
ATOM 2614 C C . ALA F 3 50 ? 13.975 35.549 37.311 1.00 27.21 104 ALA D C 1
ATOM 2615 O O . ALA F 3 50 ? 13.913 36.177 38.374 1.00 26.39 104 ALA D O 1
ATOM 2617 N N . GLU F 3 51 ? 13.352 35.932 36.200 1.00 27.85 105 GLU D N 1
ATOM 2618 C CA . GLU F 3 51 ? 12.516 37.130 36.144 1.00 29.04 105 GLU D CA 1
ATOM 2619 C C . GLU F 3 51 ? 11.198 36.841 36.848 1.00 28.05 105 GLU D C 1
ATOM 2620 O O . GLU F 3 51 ? 10.746 37.603 37.696 1.00 26.19 105 GLU D O 1
ATOM 2626 N N . LYS F 3 52 ? 10.578 35.732 36.464 1.00 28.18 106 LYS D N 1
ATOM 2627 C CA . LYS F 3 52 ? 9.309 35.295 37.042 1.00 27.18 106 LYS D CA 1
ATOM 2628 C C . LYS F 3 52 ? 9.421 35.316 38.564 1.00 25.73 106 LYS D C 1
ATOM 2629 O O . LYS F 3 52 ? 8.503 35.739 39.269 1.00 23.88 106 LYS D O 1
ATOM 2635 N N . GLU F 3 53 ? 10.564 34.856 39.057 1.00 25.73 107 GLU D N 1
ATOM 2636 C CA . GLU F 3 53 ? 10.835 34.790 40.484 1.00 26.14 107 GLU D CA 1
ATOM 2637 C C . GLU F 3 53 ? 10.977 36.160 41.131 1.00 25.79 107 GLU D C 1
ATOM 2638 O O . GLU F 3 53 ? 10.303 36.467 42.111 1.00 27.94 107 GLU D O 1
ATOM 2644 N N . LEU F 3 54 ? 11.856 36.993 40.593 1.00 23.99 108 LEU D N 1
ATOM 2645 C CA . LEU F 3 54 ? 12.048 38.329 41.142 1.00 22.37 108 LEU D CA 1
ATOM 2646 C C . LEU F 3 54 ? 10.733 39.086 41.242 1.00 22.07 108 LEU D C 1
ATOM 2647 O O . LEU F 3 54 ? 10.436 39.674 42.277 1.00 22.84 108 LEU D O 1
ATOM 2652 N N . LEU F 3 55 ? 9.953 39.060 40.158 1.00 21.77 109 LEU D N 1
ATOM 2653 C CA . LEU F 3 55 ? 8.658 39.745 40.070 1.00 18.55 109 LEU D CA 1
ATOM 2654 C C . LEU F 3 55 ? 7.646 39.194 41.069 1.00 18.63 109 LEU D C 1
ATOM 2655 O O . LEU F 3 55 ? 6.877 39.939 41.682 1.00 16.32 109 LEU D O 1
ATOM 2660 N N . LYS F 3 56 ? 7.642 37.872 41.205 1.00 18.88 110 LYS D N 1
ATOM 2661 C CA . LYS F 3 56 ? 6.736 37.192 42.121 1.00 18.05 110 LYS D CA 1
ATOM 2662 C C . LYS F 3 56 ? 7.070 37.582 43.554 1.00 19.31 110 LYS D C 1
ATOM 2663 O O . LYS F 3 56 ? 6.180 37.770 44.384 1.00 21.34 110 LYS D O 1
ATOM 2669 N N . ASP F 3 57 ? 8.357 37.712 43.839 1.00 16.74 111 ASP D N 1
ATOM 2670 C CA . ASP F 3 57 ? 8.793 38.101 45.161 1.00 15.06 111 ASP D CA 1
ATOM 2671 C C . ASP F 3 57 ? 8.329 39.528 45.442 1.00 16.50 111 ASP D C 1
ATOM 2672 O O . ASP F 3 57 ? 7.903 39.846 46.556 1.00 16.14 111 ASP D O 1
ATOM 2677 N N . ASN F 3 58 ? 8.423 40.386 44.430 1.00 16.17 112 ASN D N 1
ATOM 2678 C CA . ASN F 3 58 ? 8.025 41.785 44.568 1.00 16.44 112 ASN D CA 1
ATOM 2679 C C . ASN F 3 58 ? 6.538 41.862 44.800 1.00 16.59 112 ASN D C 1
ATOM 2680 O O . ASN F 3 58 ? 6.069 42.674 45.590 1.00 18.05 112 ASN D O 1
ATOM 2685 N N . GLU F 3 59 ? 5.793 41.015 44.104 1.00 16.18 113 GLU D N 1
ATOM 2686 C CA . GLU F 3 59 ? 4.341 41.011 44.228 1.00 15.23 113 GLU D CA 1
ATOM 2687 C C . GLU F 3 59 ? 3.828 40.557 45.592 1.00 15.98 113 GLU D C 1
ATOM 2688 O O . GLU F 3 59 ? 2.847 41.103 46.102 1.00 13.57 113 GLU D O 1
ATOM 2694 N N . LEU F 3 60 ? 4.469 39.544 46.173 1.00 16.27 114 LEU D N 1
ATOM 2695 C CA . LEU F 3 60 ? 4.041 39.060 47.477 1.00 17.66 114 LEU D CA 1
ATOM 2696 C C . LEU F 3 60 ? 4.340 40.193 48.457 1.00 19.13 114 LEU D C 1
ATOM 2697 O O . LEU F 3 60 ? 3.517 40.526 49.303 1.00 22.30 114 LEU D O 1
ATOM 2700 N N . LYS F 3 61 ? 5.509 40.803 48.306 1.00 20.86 115 LYS D N 1
ATOM 2701 C CA . LYS F 3 61 ? 5.939 41.911 49.151 1.00 22.18 115 LYS D CA 1
ATOM 2702 C C . LYS F 3 61 ? 4.958 43.077 49.126 1.00 22.66 115 LYS D C 1
ATOM 2703 O O . LYS F 3 61 ? 4.539 43.559 50.171 1.00 24.37 115 LYS D O 1
ATOM 2709 N N . LYS F 3 62 ? 4.603 43.539 47.934 1.00 22.76 116 LYS D N 1
ATOM 2710 C CA . LYS F 3 62 ? 3.699 44.672 47.808 1.00 22.01 116 LYS D CA 1
ATOM 2711 C C . LYS F 3 62 ? 2.276 44.302 48.147 1.00 22.07 116 LYS D C 1
ATOM 2712 O O . LYS F 3 62 ? 1.561 45.083 48.769 1.00 23.54 116 LYS D O 1
ATOM 2718 N N . LEU F 3 63 ? 1.854 43.112 47.747 1.00 22.39 117 LEU D N 1
ATOM 2719 C CA . LEU F 3 63 ? 0.493 42.677 48.034 1.00 22.14 117 LEU D CA 1
ATOM 2720 C C . LEU F 3 63 ? 0.287 42.600 49.545 1.00 22.16 117 LEU D C 1
ATOM 2721 O O . LEU F 3 63 ? -0.801 42.885 50.035 1.00 22.51 117 LEU D O 1
ATOM 2726 N N . ARG F 3 64 ? 1.330 42.213 50.277 1.00 22.13 118 ARG D N 1
ATOM 2727 C CA . ARG F 3 64 ? 1.241 42.110 51.736 1.00 22.14 118 ARG D CA 1
ATOM 2728 C C . ARG F 3 64 ? 1.213 43.497 52.400 1.00 22.74 118 ARG D C 1
ATOM 2729 O O . ARG F 3 64 ? 0.516 43.705 53.392 1.00 20.22 118 ARG D O 1
ATOM 2737 N N . GLU F 3 65 ? 1.977 44.443 51.858 1.00 24.21 119 GLU D N 1
ATOM 2738 C CA . GLU F 3 65 ? 1.991 45.786 52.416 1.00 26.22 119 GLU D CA 1
ATOM 2739 C C . GLU F 3 65 ? 0.598 46.348 52.186 1.00 26.81 119 GLU D C 1
ATOM 2740 O O . GLU F 3 65 ? 0.108 47.179 52.944 1.00 27.60 119 GLU D O 1
ATOM 2746 N N . ARG F 3 66 ? -0.023 45.882 51.110 1.00 28.43 120 ARG D N 1
ATOM 2747 C CA . ARG F 3 66 ? -1.352 46.324 50.716 1.00 30.40 120 ARG D CA 1
ATOM 2748 C C . ARG F 3 66 ? -2.447 45.765 51.605 1.00 30.23 120 ARG D C 1
ATOM 2749 O O . ARG F 3 66 ? -3.405 46.466 51.944 1.00 31.13 120 ARG D O 1
ATOM 2757 N N . VAL F 3 67 ? -2.319 44.496 51.970 1.00 30.58 121 VAL D N 1
ATOM 2758 C CA . VAL F 3 67 ? -3.302 43.876 52.843 1.00 30.31 121 VAL D CA 1
ATOM 2759 C C . VAL F 3 67 ? -3.208 44.600 54.190 1.00 32.21 121 VAL D C 1
ATOM 2760 O O . VAL F 3 67 ? -4.223 44.989 54.785 1.00 31.73 121 VAL D O 1
ATOM 2764 N N . LYS F 3 68 ? -1.976 44.799 54.653 1.00 33.22 122 LYS D N 1
ATOM 2765 C CA . LYS F 3 68 ? -1.733 45.490 55.912 1.00 34.30 122 LYS D CA 1
ATOM 2766 C C . LYS F 3 68 ? -2.263 46.923 55.841 1.00 35.00 122 LYS D C 1
ATOM 2767 O O . LYS F 3 68 ? -2.862 47.417 56.796 1.00 36.77 122 LYS D O 1
ATOM 2773 N N . SER F 3 69 ? -2.058 47.589 54.708 1.00 34.81 123 SER D N 1
ATOM 2774 C CA . SER F 3 69 ? -2.515 48.965 54.559 1.00 32.56 123 SER D CA 1
ATOM 2775 C C . SER F 3 69 ? -4.024 49.065 54.505 1.00 32.16 123 SER D C 1
ATOM 2776 O O . SER F 3 69 ? -4.616 49.952 55.106 1.00 32.06 123 SER D O 1
ATOM 2779 N N . LEU F 3 70 ? -4.651 48.169 53.765 1.00 32.64 124 LEU D N 1
ATOM 2780 C CA . LEU F 3 70 ? -6.090 48.206 53.648 1.00 34.43 124 LEU D CA 1
ATOM 2781 C C . LEU F 3 70 ? -6.685 47.944 55.013 1.00 36.44 124 LEU D C 1
ATOM 2782 O O . LEU F 3 70 ? -7.476 48.744 55.498 1.00 37.53 124 LEU D O 1
ATOM 2787 N N . GLU F 3 71 ? -6.299 46.819 55.623 1.00 39.40 125 GLU D N 1
ATOM 2788 C CA . GLU F 3 71 ? -6.784 46.431 56.962 1.00 40.60 125 GLU D CA 1
ATOM 2789 C C . GLU F 3 71 ? -6.543 47.625 57.907 1.00 41.10 125 GLU D C 1
ATOM 2790 O O . GLU F 3 71 ? -7.464 48.103 58.580 1.00 41.75 125 GLU D O 1
ATOM 2796 N N . LYS F 3 72 ? -5.300 48.110 57.928 1.00 40.46 126 LYS D N 1
ATOM 2797 C CA . LYS F 3 72 ? -4.905 49.242 58.760 1.00 40.01 126 LYS D CA 1
ATOM 2798 C C . LYS F 3 72 ? -5.589 50.513 58.274 1.00 40.09 126 LYS D C 1
ATOM 2799 O O . LYS F 3 72 ? -5.052 51.611 58.442 1.00 39.98 126 LYS D O 1
ATOM 2805 N N . THR F 3 73 ? -6.757 50.359 57.648 1.00 40.30 127 THR D N 1
ATOM 2806 C CA . THR F 3 73 ? -7.514 51.488 57.130 1.00 40.24 127 THR D CA 1
ATOM 2807 C C . THR F 3 73 ? -8.989 51.377 57.489 1.00 42.25 127 THR D C 1
ATOM 2808 O O . THR F 3 73 ? -9.570 52.321 58.036 1.00 43.46 127 THR D O 1
ATOM 2812 N N . LEU F 3 74 ? -9.614 50.245 57.188 1.00 43.29 128 LEU D N 1
ATOM 2813 C CA . LEU F 3 74 ? -11.033 50.119 57.513 1.00 45.42 128 LEU D CA 1
ATOM 2814 C C . LEU F 3 74 ? -11.280 49.548 58.923 1.00 46.19 128 LEU D C 1
ATOM 2815 O O . LEU F 3 74 ? -12.303 48.832 59.116 1.00 46.54 128 LEU D O 1
ATOM 2820 N N . ARG G 3 5 ? -1.508 63.430 -3.862 1.00 29.28 59 ARG G N 1
ATOM 2821 C CA . ARG G 3 5 ? -2.564 63.314 -2.812 1.00 30.77 59 ARG G CA 1
ATOM 2822 C C . ARG G 3 5 ? -1.959 62.840 -1.502 1.00 29.63 59 ARG G C 1
ATOM 2823 O O . ARG G 3 5 ? -0.966 62.128 -1.498 1.00 30.40 59 ARG G O 1
ATOM 2831 N N . ILE G 3 6 ? -2.569 63.235 -0.392 1.00 28.40 60 ILE G N 1
ATOM 2832 C CA . ILE G 3 6 ? -2.061 62.884 0.927 1.00 25.75 60 ILE G CA 1
ATOM 2833 C C . ILE G 3 6 ? -3.102 62.120 1.753 1.00 25.17 60 ILE G C 1
ATOM 2834 O O . ILE G 3 6 ? -4.197 62.623 1.988 1.00 25.57 60 ILE G O 1
ATOM 2839 N N . PRO G 3 7 ? -2.767 60.892 2.200 1.00 23.69 61 PRO G N 1
ATOM 2840 C CA . PRO G 3 7 ? -3.668 60.050 2.998 1.00 21.91 61 PRO G CA 1
ATOM 2841 C C . PRO G 3 7 ? -4.203 60.723 4.258 1.00 20.08 61 PRO G C 1
ATOM 2842 O O . PRO G 3 7 ? -3.445 61.299 5.030 1.00 20.18 61 PRO G O 1
ATOM 2846 N N . LEU G 3 8 ? -5.511 60.613 4.460 1.00 19.66 62 LEU G N 1
ATOM 2847 C CA . LEU G 3 8 ? -6.195 61.219 5.592 1.00 19.63 62 LEU G CA 1
ATOM 2848 C C . LEU G 3 8 ? -6.153 60.374 6.859 1.00 21.25 62 LEU G C 1
ATOM 2849 O O . LEU G 3 8 ? -6.438 60.868 7.951 1.00 23.18 62 LEU G O 1
ATOM 2854 N N . SER G 3 9 ? -5.826 59.098 6.714 1.00 20.87 63 SER G N 1
ATOM 2855 C CA . SER G 3 9 ? -5.747 58.214 7.862 1.00 21.10 63 SER G CA 1
ATOM 2856 C C . SER G 3 9 ? -4.337 58.244 8.398 1.00 21.68 63 SER G C 1
ATOM 2857 O O . SER G 3 9 ? -3.383 58.276 7.613 1.00 21.96 63 SER G O 1
ATOM 2860 N N . CYS G 3 10 ? -4.204 58.235 9.726 1.00 19.25 64 CYS G N 1
ATOM 2861 C CA . CYS G 3 10 ? -2.896 58.245 10.364 1.00 19.08 64 CYS G CA 1
ATOM 2862 C C . CYS G 3 10 ? -2.063 57.055 9.870 1.00 19.66 64 CYS G C 1
ATOM 2863 O O . CYS G 3 10 ? -2.597 55.990 9.572 1.00 18.02 64 CYS G O 1
ATOM 2866 N N . THR G 3 11 ? -0.752 57.249 9.781 1.00 21.35 65 THR G N 1
ATOM 2867 C CA . THR G 3 11 ? 0.151 56.211 9.286 1.00 21.99 65 THR G CA 1
ATOM 2868 C C . THR G 3 11 ? 0.008 54.849 9.957 1.00 22.49 65 THR G C 1
ATOM 2869 O O . THR G 3 11 ? 0.136 53.816 9.304 1.00 22.42 65 THR G O 1
ATOM 2873 N N . ILE G 3 12 ? -0.254 54.838 11.259 1.00 23.15 66 ILE G N 1
ATOM 2874 C CA . ILE G 3 12 ? -0.396 53.574 11.978 1.00 20.79 66 ILE G CA 1
ATOM 2875 C C . ILE G 3 12 ? -1.617 52.787 11.547 1.00 19.49 66 ILE G C 1
ATOM 2876 O O . ILE G 3 12 ? -1.524 51.584 11.325 1.00 19.61 66 ILE G O 1
ATOM 2881 N N . CYS G 3 13 ? -2.762 53.454 11.439 1.00 18.82 67 CYS G N 1
ATOM 2882 C CA . CYS G 3 13 ? -3.985 52.776 11.015 1.00 19.43 67 CYS G CA 1
ATOM 2883 C C . CYS G 3 13 ? -3.807 52.266 9.602 1.00 20.27 67 CYS G C 1
ATOM 2884 O O . CYS G 3 13 ? -4.375 51.248 9.225 1.00 20.51 67 CYS G O 1
ATOM 2887 N N . ARG G 3 14 ? -3.036 53.007 8.816 1.00 19.56 68 ARG G N 1
ATOM 2888 C CA . ARG G 3 14 ? -2.749 52.628 7.449 1.00 19.20 68 ARG G CA 1
ATOM 2889 C C . ARG G 3 14 ? -2.041 51.288 7.496 1.00 17.90 68 ARG G C 1
ATOM 2890 O O . ARG G 3 14 ? -2.475 50.327 6.892 1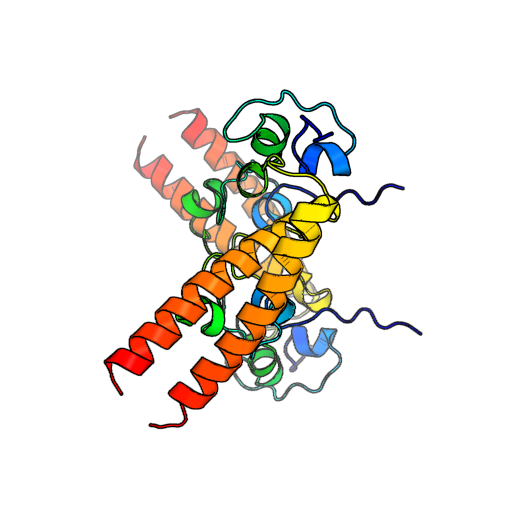.00 19.27 68 ARG G O 1
ATOM 2898 N N . LYS G 3 15 ? -0.945 51.228 8.235 1.00 18.47 69 LYS G N 1
ATOM 2899 C CA . LYS G 3 15 ? -0.158 50.004 8.343 1.00 18.31 69 LYS G CA 1
ATOM 2900 C C . LYS G 3 15 ? -0.927 48.860 9.001 1.00 17.74 69 LYS G C 1
ATOM 2901 O O . LYS G 3 15 ? -0.765 47.692 8.648 1.00 17.02 69 LYS G O 1
ATOM 2907 N N . ARG G 3 16 ? -1.776 49.204 9.956 1.00 18.12 70 ARG G N 1
ATOM 2908 C CA . ARG G 3 16 ? -2.570 48.205 10.659 1.00 16.99 70 ARG G CA 1
ATOM 2909 C C . ARG G 3 16 ? -3.721 47.729 9.774 1.00 19.04 70 ARG G C 1
ATOM 2910 O O . ARG G 3 16 ? -4.270 46.647 9.988 1.00 19.55 70 ARG G O 1
ATOM 2918 N N . LYS G 3 17 ? -4.087 48.548 8.788 1.00 19.05 71 LYS G N 1
ATOM 2919 C CA . LYS G 3 17 ? -5.173 48.243 7.862 1.00 17.41 71 LYS G CA 1
ATOM 2920 C C . LYS G 3 17 ? -6.535 48.276 8.532 1.00 17.76 71 LYS G C 1
ATOM 2921 O O . LYS G 3 17 ? -7.410 47.459 8.230 1.00 16.60 71 LYS G O 1
ATOM 2927 N N . VAL G 3 18 ? -6.715 49.219 9.448 1.00 16.67 72 VAL G N 1
ATOM 2928 C CA . VAL G 3 18 ? -7.979 49.370 10.158 1.00 15.79 72 VAL G CA 1
ATOM 2929 C C . VAL G 3 18 ? -8.528 50.748 9.856 1.00 17.79 72 VAL G C 1
ATOM 2930 O O . VAL G 3 18 ? -7.814 51.596 9.335 1.00 20.69 72 VAL G O 1
ATOM 2934 N N . LYS G 3 19 ? -9.791 50.985 10.179 1.00 19.34 73 LYS G N 1
ATOM 2935 C CA . LYS G 3 19 ? -10.403 52.279 9.904 1.00 18.36 73 LYS G CA 1
ATOM 2936 C C . LYS G 3 19 ? -9.959 53.369 10.867 1.00 18.56 73 LYS G C 1
ATOM 2937 O O . LYS G 3 19 ? -10.025 53.208 12.073 1.00 16.87 73 LYS G O 1
ATOM 2943 N N . CYS G 3 20 ? -9.509 54.491 10.323 1.00 20.43 74 CYS G N 1
ATOM 2944 C CA . CYS G 3 20 ? -9.070 55.612 11.138 1.00 19.70 74 CYS G CA 1
ATOM 2945 C C . CYS G 3 20 ? -10.194 56.618 11.306 1.00 19.53 74 CYS G C 1
ATOM 2946 O O . CYS G 3 20 ? -10.823 57.012 10.335 1.00 20.01 74 CYS G O 1
ATOM 2949 N N . ASP G 3 21 ? -10.455 57.031 12.540 1.00 20.48 75 ASP G N 1
ATOM 2950 C CA . ASP G 3 21 ? -11.510 58.008 12.793 1.00 21.29 75 ASP G CA 1
ATOM 2951 C C . ASP G 3 21 ? -11.003 59.419 12.520 1.00 20.96 75 ASP G C 1
ATOM 2952 O O . ASP G 3 21 ? -11.713 60.396 12.730 1.00 20.79 75 ASP G O 1
ATOM 2957 N N . LYS G 3 22 ? -9.758 59.512 12.071 1.00 20.73 76 LYS G N 1
ATOM 2958 C CA . LYS G 3 22 ? -9.136 60.786 11.722 1.00 22.13 76 LYS G CA 1
ATOM 2959 C C . LYS G 3 22 ? -9.256 61.909 12.751 1.00 23.52 76 LYS G C 1
ATOM 2960 O O . LYS G 3 22 ? -9.223 63.096 12.398 1.00 23.67 76 LYS G O 1
ATOM 2966 N N . LEU G 3 23 ? -9.375 61.549 14.023 1.00 25.89 77 LEU G N 1
ATOM 2967 C CA . LEU G 3 23 ? -9.499 62.554 15.079 1.00 26.28 77 LEU G CA 1
ATOM 2968 C C . LEU G 3 23 ? -8.121 63.064 15.482 1.00 25.62 77 LEU G C 1
ATOM 2969 O O . LEU G 3 23 ? -7.152 62.311 15.486 1.00 27.17 77 LEU G O 1
ATOM 2974 N N . ARG G 3 24 ? -8.035 64.345 15.811 1.00 24.52 78 ARG G N 1
ATOM 2975 C CA . ARG G 3 24 ? -6.769 64.937 16.212 1.00 25.20 78 ARG G CA 1
ATOM 2976 C C . ARG G 3 24 ? -6.794 65.178 17.712 1.00 26.63 78 ARG G C 1
ATOM 2977 O O . ARG G 3 24 ? -7.869 65.272 18.316 1.00 26.85 78 ARG G O 1
ATOM 2985 N N . PRO G 3 25 ? -5.609 65.298 18.339 1.00 26.55 79 PRO G N 1
ATOM 2986 C CA . PRO G 3 25 ? -4.300 65.225 17.693 1.00 24.87 79 PRO G CA 1
ATOM 2987 C C . PRO G 3 25 ? -3.990 63.797 17.270 1.00 24.39 79 PRO G C 1
ATOM 2988 O O . PRO G 3 25 ? -3.240 63.555 16.312 1.00 23.22 79 PRO G O 1
ATOM 2992 N N . HIS G 3 26 ? -4.569 62.853 18.005 1.00 23.69 80 HIS G N 1
ATOM 2993 C CA . HIS G 3 26 ? -4.370 61.437 17.742 1.00 22.68 80 HIS G CA 1
ATOM 2994 C C . HIS G 3 26 ? -5.711 60.751 17.674 1.00 23.37 80 HIS G C 1
ATOM 2995 O O . HIS G 3 26 ? -6.616 61.069 18.447 1.00 25.66 80 HIS G O 1
ATOM 3002 N N . CYS G 3 27 ? -5.833 59.805 16.748 1.00 23.14 81 CYS G N 1
ATOM 3003 C CA . CYS G 3 27 ? -7.070 59.062 16.560 1.00 22.05 81 CYS G CA 1
ATOM 3004 C C . CYS G 3 27 ? -7.307 58.095 17.717 1.00 22.16 81 CYS G C 1
ATOM 3005 O O . CYS G 3 27 ? -6.374 57.711 18.414 1.00 22.68 81 CYS G O 1
ATOM 3008 N N . GLN G 3 28 ? -8.560 57.703 17.914 1.00 23.05 82 GLN G N 1
ATOM 3009 C CA . GLN G 3 28 ? -8.912 56.796 19.000 1.00 24.77 82 GLN G CA 1
ATOM 3010 C C . GLN G 3 28 ? -8.381 55.378 18.832 1.00 24.39 82 GLN G C 1
ATOM 3011 O O . GLN G 3 28 ? -8.265 54.636 19.810 1.00 24.43 82 GLN G O 1
ATOM 3017 N N . GLN G 3 29 ? -8.067 54.983 17.604 1.00 24.09 83 GLN G N 1
ATOM 3018 C CA . GLN G 3 29 ? -7.553 53.639 17.388 1.00 23.04 83 GLN G CA 1
ATOM 3019 C C . GLN G 3 29 ? -6.192 53.528 18.045 1.00 22.11 83 GLN G C 1
ATOM 3020 O O . GLN G 3 29 ? -5.909 52.576 18.762 1.00 22.40 83 GLN G O 1
ATOM 3026 N N . CYS G 3 30 ? -5.340 54.507 17.783 1.00 21.11 84 CYS G N 1
ATOM 3027 C CA . CYS G 3 30 ? -4.016 54.523 18.366 1.00 19.13 84 CYS G CA 1
ATOM 3028 C C . CYS G 3 30 ? -4.172 54.730 19.851 1.00 19.07 84 CYS G C 1
ATOM 3029 O O . CYS G 3 30 ? -3.522 54.063 20.650 1.00 18.64 84 CYS G O 1
ATOM 3032 N N . THR G 3 31 ? -5.046 55.657 20.220 1.00 19.25 85 THR G N 1
ATOM 3033 C CA . THR G 3 31 ? -5.267 55.946 21.623 1.00 20.03 85 THR G CA 1
ATOM 3034 C C . THR G 3 31 ? -5.605 54.678 22.375 1.00 20.63 85 THR G C 1
ATOM 3035 O O . THR G 3 31 ? -4.937 54.339 23.343 1.00 22.73 85 THR G O 1
ATOM 3039 N N . LYS G 3 32 ? -6.626 53.970 21.911 1.00 20.71 86 LYS G N 1
ATOM 3040 C CA . LYS G 3 32 ? -7.060 52.742 22.561 1.00 21.31 86 LYS G CA 1
ATOM 3041 C C . LYS G 3 32 ? -6.044 51.611 22.613 1.00 21.50 86 LYS G C 1
ATOM 3042 O O . LYS G 3 32 ? -6.111 50.770 23.516 1.00 22.60 86 LYS G O 1
ATOM 3048 N N . THR G 3 33 ? -5.121 51.565 21.653 1.00 19.36 87 THR G N 1
ATOM 3049 C CA . THR G 3 33 ? -4.114 50.511 21.633 1.00 16.73 87 THR G CA 1
ATOM 3050 C C . THR G 3 33 ? -2.888 50.956 22.393 1.00 15.81 87 THR G C 1
ATOM 3051 O O . THR G 3 33 ? -1.912 50.229 22.510 1.00 16.00 87 THR G O 1
ATOM 3055 N N . GLY G 3 34 ? -2.955 52.179 22.896 1.00 16.40 88 GLY G N 1
ATOM 3056 C CA . GLY G 3 34 ? -1.871 52.735 23.675 1.00 17.05 88 GLY G CA 1
ATOM 3057 C C . GLY G 3 34 ? -0.713 53.306 22.897 1.00 17.91 88 GLY G C 1
ATOM 3058 O O . GLY G 3 34 ? 0.360 53.525 23.467 1.00 20.71 88 GLY G O 1
ATOM 3059 N N . VAL G 3 35 ? -0.904 53.575 21.611 1.00 16.33 89 VAL G N 1
ATOM 3060 C CA . VAL G 3 35 ? 0.198 54.102 20.811 1.00 15.23 89 VAL G CA 1
ATOM 3061 C C . VAL G 3 35 ? -0.008 55.527 20.303 1.00 15.75 89 VAL G C 1
ATOM 3062 O O . VAL G 3 35 ? 0.577 55.919 19.297 1.00 16.31 89 VAL G O 1
ATOM 3066 N N . ALA G 3 36 ? -0.819 56.299 21.014 1.00 15.41 90 ALA G N 1
ATOM 3067 C CA . ALA G 3 36 ? -1.116 57.670 20.635 1.00 15.68 90 ALA G CA 1
ATOM 3068 C C . ALA G 3 36 ? 0.116 58.496 20.386 1.00 18.55 90 ALA G C 1
ATOM 3069 O O . ALA G 3 36 ? 0.094 59.393 19.560 1.00 21.96 90 ALA G O 1
ATOM 3071 N N . HIS G 3 37 ? 1.190 58.218 21.108 1.00 20.26 91 HIS G N 1
ATOM 3072 C CA . HIS G 3 37 ? 2.426 58.972 20.938 1.00 19.77 91 HIS G CA 1
ATOM 3073 C C . HIS G 3 37 ? 3.067 58.679 19.594 1.00 20.87 91 HIS G C 1
ATOM 3074 O O . HIS G 3 37 ? 4.037 59.334 19.206 1.00 21.61 91 HIS G O 1
ATOM 3081 N N . LEU G 3 38 ? 2.542 57.680 18.893 1.00 19.52 92 LEU G N 1
ATOM 3082 C CA . LEU G 3 38 ? 3.073 57.308 17.591 1.00 17.99 92 LEU G CA 1
ATOM 3083 C C . LEU G 3 38 ? 2.076 57.649 16.504 1.00 16.36 92 LEU G C 1
ATOM 3084 O O . LEU G 3 38 ? 2.304 57.380 15.333 1.00 15.47 92 LEU G O 1
ATOM 3089 N N . CYS G 3 39 ? 0.966 58.246 16.895 1.00 17.20 93 CYS G N 1
ATOM 3090 C CA . CYS G 3 39 ? -0.058 58.597 15.929 1.00 21.07 93 CYS G CA 1
ATOM 3091 C C . CYS G 3 39 ? 0.170 59.955 15.316 1.00 23.84 93 CYS G C 1
ATOM 3092 O O . CYS G 3 39 ? 0.182 60.966 16.024 1.00 26.11 93 CYS G O 1
ATOM 3095 N N . HIS G 3 40 ? 0.352 59.976 14.001 1.00 24.64 94 HIS G N 1
ATOM 3096 C CA . HIS G 3 40 ? 0.568 61.228 13.309 1.00 27.40 94 HIS G CA 1
ATOM 3097 C C . HIS G 3 40 ? 0.007 61.138 11.910 1.00 27.31 94 HIS G C 1
ATOM 3098 O O . HIS G 3 40 ? -0.101 60.048 11.348 1.00 26.31 94 HIS G O 1
ATOM 3105 N N . TYR G 3 41 ? -0.370 62.292 11.369 1.00 27.26 95 TYR G N 1
ATOM 3106 C CA . TYR G 3 41 ? -0.933 62.380 10.037 1.00 26.14 95 TYR G CA 1
ATOM 3107 C C . TYR G 3 41 ? 0.060 63.052 9.113 1.00 27.51 95 TYR G C 1
ATOM 3108 O O . TYR G 3 41 ? 0.835 63.917 9.534 1.00 28.50 95 TYR G O 1
ATOM 3117 N N . MET G 3 42 ? 0.030 62.660 7.847 1.00 27.98 96 MET G N 1
ATOM 3118 C CA . MET G 3 42 ? 0.928 63.231 6.855 1.00 27.46 96 MET G CA 1
ATOM 3119 C C . MET G 3 42 ? 0.532 64.659 6.516 1.00 26.33 96 MET G C 1
ATOM 3120 O O . MET G 3 42 ? -0.655 64.998 6.476 1.00 23.81 96 MET G O 1
ATOM 3125 N N . GLU G 3 43 ? 1.536 65.494 6.276 1.00 25.66 97 GLU G N 1
ATOM 3126 C CA . GLU G 3 43 ? 1.288 66.879 5.936 1.00 25.22 97 GLU G CA 1
ATOM 3127 C C . GLU G 3 43 ? 1.783 67.136 4.517 1.00 23.98 97 GLU G C 1
ATOM 3128 O O . GLU G 3 43 ? 1.527 68.193 3.943 1.00 24.77 97 GLU G O 1
ATOM 3134 N N . GLN G 3 44 ? 2.477 66.158 3.950 1.00 22.72 98 GLN G N 1
ATOM 3135 C CA . GLN G 3 44 ? 3.006 66.276 2.604 1.00 23.31 98 GLN G CA 1
ATOM 3136 C C . GLN G 3 44 ? 2.964 64.931 1.908 1.00 23.60 98 GLN G C 1
ATOM 3137 O O . GLN G 3 44 ? 2.571 63.926 2.498 1.00 24.47 98 GLN G O 1
ATOM 3143 N N . THR G 3 45 ? 3.368 64.914 0.644 1.00 25.09 99 THR G N 1
ATOM 3144 C CA . THR G 3 45 ? 3.349 63.694 -0.139 1.00 25.74 99 THR G CA 1
ATOM 3145 C C . THR G 3 45 ? 4.360 62.742 0.416 1.00 26.46 99 THR G C 1
ATOM 3146 O O . THR G 3 45 ? 5.239 63.151 1.155 1.00 26.75 99 THR G O 1
ATOM 3150 N N . TRP G 3 46 ? 4.229 61.470 0.056 1.00 29.17 100 TRP G N 1
ATOM 3151 C CA . TRP G 3 46 ? 5.155 60.459 0.532 1.00 30.14 100 TRP G CA 1
ATOM 3152 C C . TRP G 3 46 ? 6.539 60.795 0.020 1.00 27.95 100 TRP G C 1
ATOM 3153 O O . TRP G 3 46 ? 7.518 60.626 0.721 1.00 28.78 100 TRP G O 1
ATOM 3164 N N . ALA G 3 47 ? 6.629 61.294 -1.200 1.00 27.54 101 ALA G N 1
ATOM 3165 C CA . ALA G 3 47 ? 7.934 61.639 -1.749 1.00 27.97 101 ALA G CA 1
ATOM 3166 C C . ALA G 3 47 ? 8.582 62.762 -0.950 1.00 26.62 101 ALA G C 1
ATOM 3167 O O . ALA G 3 47 ? 9.750 62.683 -0.571 1.00 25.47 101 ALA G O 1
ATOM 3169 N N . GLU G 3 48 ? 7.813 63.808 -0.683 1.00 26.66 102 GLU G N 1
ATOM 3170 C CA . GLU G 3 48 ? 8.322 64.946 0.065 1.00 26.13 102 GLU G CA 1
ATOM 3171 C C . GLU G 3 48 ? 8.773 64.538 1.459 1.00 27.60 102 GLU G C 1
ATOM 3172 O O . GLU G 3 48 ? 9.788 65.027 1.961 1.00 27.34 102 GLU G O 1
ATOM 3178 N N . GLU G 3 49 ? 8.012 63.653 2.097 1.00 29.08 103 GLU G N 1
ATOM 3179 C CA . GLU G 3 49 ? 8.340 63.203 3.442 1.00 29.10 103 GLU G CA 1
ATOM 3180 C C . GLU G 3 49 ? 9.610 62.356 3.424 1.00 28.28 103 GLU G C 1
ATOM 3181 O O . GLU G 3 49 ? 10.546 62.610 4.172 1.00 28.10 103 GLU G O 1
ATOM 3187 N N . ALA G 3 50 ? 9.650 61.358 2.552 1.00 27.46 104 ALA G N 1
ATOM 3188 C CA . ALA G 3 50 ? 10.810 60.488 2.458 1.00 24.88 104 ALA G CA 1
ATOM 3189 C C . ALA G 3 50 ? 12.078 61.309 2.287 1.00 24.31 104 ALA G C 1
ATOM 3190 O O . ALA G 3 50 ? 13.099 61.043 2.914 1.00 25.78 104 ALA G O 1
ATOM 3192 N N . GLU G 3 51 ? 12.012 62.319 1.434 1.00 23.36 105 GLU G N 1
ATOM 3193 C CA . GLU G 3 51 ? 13.167 63.164 1.196 1.00 22.56 105 GLU G CA 1
ATOM 3194 C C . GLU G 3 51 ? 13.546 63.954 2.434 1.00 24.17 105 GLU G C 1
ATOM 3195 O O . GLU G 3 51 ? 14.722 64.199 2.685 1.00 24.88 105 GLU G O 1
ATOM 3201 N N . LYS G 3 52 ? 12.545 64.362 3.210 1.00 25.25 106 LYS G N 1
ATOM 3202 C CA . LYS G 3 52 ? 12.794 65.139 4.425 1.00 23.68 106 LYS G CA 1
ATOM 3203 C C . LYS G 3 52 ? 13.524 64.298 5.454 1.00 23.57 106 LYS G C 1
ATOM 3204 O O . LYS G 3 52 ? 14.464 64.763 6.081 1.00 25.00 106 LYS G O 1
ATOM 3210 N N . GLU G 3 53 ? 13.083 63.057 5.626 1.00 22.90 107 GLU G N 1
ATOM 3211 C CA . GLU G 3 53 ? 13.699 62.156 6.589 1.00 23.26 107 GLU G CA 1
ATOM 3212 C C . GLU G 3 53 ? 15.077 61.713 6.128 1.00 23.45 107 GLU G C 1
ATOM 3213 O O . GLU G 3 53 ? 15.881 61.232 6.927 1.00 23.85 107 GLU G O 1
ATOM 3219 N N . LEU G 3 54 ? 15.347 61.854 4.836 1.00 23.81 108 LEU G N 1
ATOM 3220 C CA . LEU G 3 54 ? 16.650 61.484 4.296 1.00 23.41 108 LEU G CA 1
ATOM 3221 C C . LEU G 3 54 ? 17.659 62.541 4.698 1.00 22.93 108 LEU G C 1
ATOM 3222 O O . LEU G 3 54 ? 18.800 62.230 5.028 1.00 22.35 108 LEU G O 1
ATOM 3227 N N . LEU G 3 55 ? 17.226 63.800 4.658 1.00 22.94 109 LEU G N 1
ATOM 3228 C CA . LEU G 3 55 ? 18.070 64.936 5.033 1.00 21.47 109 LEU G CA 1
ATOM 3229 C C . LEU G 3 55 ? 18.299 64.903 6.541 1.00 21.87 109 LEU G C 1
ATOM 3230 O O . LEU G 3 55 ? 19.359 65.288 7.027 1.00 22.41 109 LEU G O 1
ATOM 3235 N N . LYS G 3 56 ? 17.294 64.445 7.281 1.00 21.44 110 LYS G N 1
ATOM 3236 C CA . LYS G 3 56 ? 17.407 64.328 8.721 1.00 21.19 110 LYS G CA 1
ATOM 3237 C C . LYS G 3 56 ? 18.488 63.296 9.026 1.00 21.65 110 LYS G C 1
ATOM 3238 O O . LYS G 3 56 ? 19.348 63.516 9.869 1.00 23.29 110 LYS G O 1
ATOM 3244 N N . ASP G 3 57 ? 18.440 62.166 8.327 1.00 21.55 111 ASP G N 1
ATOM 3245 C CA . ASP G 3 57 ? 19.423 61.106 8.505 1.00 20.90 111 ASP G CA 1
ATOM 3246 C C . ASP G 3 57 ? 20.848 61.671 8.398 1.00 20.96 111 ASP G C 1
ATOM 3247 O O . ASP G 3 57 ? 21.711 61.406 9.234 1.00 19.47 111 ASP G O 1
ATOM 3252 N N . ASN G 3 58 ? 21.078 62.455 7.351 1.00 22.84 112 ASN G N 1
ATOM 3253 C CA . ASN G 3 58 ? 22.385 63.058 7.096 1.00 23.95 112 ASN G CA 1
ATOM 3254 C C . ASN G 3 58 ? 22.775 64.128 8.101 1.00 23.23 112 ASN G C 1
ATOM 3255 O O . ASN G 3 58 ? 23.934 64.218 8.507 1.00 21.28 112 ASN G O 1
ATOM 3260 N N . GLU G 3 59 ? 21.812 64.952 8.494 1.00 24.04 113 GLU G N 1
ATOM 3261 C CA . GLU G 3 59 ? 22.094 66.011 9.459 1.00 25.98 113 GLU G CA 1
ATOM 3262 C C . GLU G 3 59 ? 22.437 65.363 10.787 1.00 24.40 113 GLU G C 1
ATOM 3263 O O . GLU G 3 59 ? 23.283 65.850 11.523 1.00 22.79 113 GLU G O 1
ATOM 3269 N N . LEU G 3 60 ? 21.773 64.251 11.079 1.00 23.62 114 LEU G N 1
ATOM 3270 C CA . LEU G 3 60 ? 22.003 63.508 12.313 1.00 22.60 114 LEU G CA 1
ATOM 3271 C C . LEU G 3 60 ? 23.442 62.991 12.333 1.00 22.68 114 LEU G C 1
ATOM 3272 O O . LEU G 3 60 ? 24.177 63.177 13.307 1.00 22.19 114 LEU G O 1
ATOM 3277 N N . LYS G 3 61 ? 23.842 62.344 11.244 1.00 23.00 115 LYS G N 1
ATOM 3278 C CA . LYS G 3 61 ? 25.198 61.832 11.124 1.00 22.56 115 LYS G CA 1
ATOM 3279 C C . LYS G 3 61 ? 26.204 62.969 11.337 1.00 23.76 115 LYS G C 1
ATOM 3280 O O . LYS G 3 61 ? 27.156 62.837 12.102 1.00 25.77 115 LYS G O 1
ATOM 3286 N N . LYS G 3 62 ? 25.991 64.090 10.660 1.00 22.85 116 LYS G N 1
ATOM 3287 C CA . LYS G 3 62 ? 26.897 65.220 10.787 1.00 22.67 116 LYS G CA 1
ATOM 3288 C C . LYS G 3 62 ? 26.954 65.768 12.211 1.00 22.82 116 LYS G C 1
ATOM 3289 O O . LYS G 3 62 ? 27.996 66.281 12.635 1.00 21.93 116 LYS G O 1
ATOM 3295 N N . LEU G 3 63 ? 25.836 65.671 12.936 1.00 21.67 117 LEU G N 1
ATOM 3296 C CA . LEU G 3 63 ? 25.768 66.155 14.311 1.00 19.82 117 LEU G CA 1
ATOM 3297 C C . LEU G 3 63 ? 26.601 65.268 15.232 1.00 21.04 117 LEU G C 1
ATOM 3298 O O . LEU G 3 63 ? 27.443 65.745 15.999 1.00 20.42 117 LEU G O 1
ATOM 3303 N N . ARG G 3 64 ? 26.371 63.968 15.142 1.00 21.66 118 ARG G N 1
ATOM 3304 C CA . ARG G 3 64 ? 27.098 63.038 15.976 1.00 22.80 118 ARG G CA 1
ATOM 3305 C C . ARG G 3 64 ? 28.578 63.219 15.747 1.00 22.78 118 ARG G C 1
ATOM 3306 O O . ARG G 3 64 ? 29.368 63.038 16.664 1.00 24.56 118 ARG G O 1
ATOM 3314 N N . GLU G 3 65 ? 28.948 63.584 14.519 1.00 21.58 119 GLU G N 1
ATOM 3315 C CA . GLU G 3 65 ? 30.349 63.808 14.154 1.00 20.31 119 GLU G CA 1
ATOM 3316 C C . GLU G 3 65 ? 30.852 65.116 14.757 1.00 20.50 119 GLU G C 1
ATOM 3317 O O . GLU G 3 65 ? 32.016 65.223 15.147 1.00 19.51 119 GLU G O 1
ATOM 3323 N N . ARG G 3 66 ? 29.976 66.115 14.808 1.00 20.45 120 ARG G N 1
ATOM 3324 C CA . ARG G 3 66 ? 30.345 67.415 15.345 1.00 20.79 120 ARG G CA 1
ATOM 3325 C C . ARG G 3 66 ? 30.490 67.355 16.856 1.00 22.04 120 ARG G C 1
ATOM 3326 O O . ARG G 3 66 ? 31.343 68.042 17.438 1.00 20.77 120 ARG G O 1
ATOM 3334 N N . VAL G 3 67 ? 29.657 66.542 17.499 1.00 21.62 121 VAL G N 1
ATOM 3335 C CA . VAL G 3 67 ? 29.729 66.419 18.945 1.00 23.62 121 VAL G CA 1
ATOM 3336 C C . VAL G 3 67 ? 31.036 65.728 19.322 1.00 25.54 121 VAL G C 1
ATOM 3337 O O . VAL G 3 67 ? 31.681 66.097 20.291 1.00 27.95 121 VAL G O 1
ATOM 3341 N N . LYS G 3 68 ? 31.436 64.730 18.550 1.00 27.36 122 LYS G N 1
ATOM 3342 C CA . LYS G 3 68 ? 32.674 64.024 18.835 1.00 27.52 122 LYS G CA 1
ATOM 3343 C C . LYS G 3 68 ? 33.834 64.984 18.672 1.00 27.78 122 LYS G C 1
ATOM 3344 O O . LYS G 3 68 ? 34.739 65.044 19.515 1.00 28.61 122 LYS G O 1
ATOM 3350 N N . SER G 3 69 ? 33.815 65.739 17.581 1.00 26.21 123 SER G N 1
ATOM 3351 C CA . SER G 3 69 ? 34.879 66.697 17.324 1.00 24.38 123 SER G CA 1
ATOM 3352 C C . SER G 3 69 ? 34.833 67.813 18.363 1.00 24.95 123 SER G C 1
ATOM 3353 O O . SER G 3 69 ? 35.875 68.312 18.793 1.00 24.72 123 SER G O 1
ATOM 3356 N N . LEU G 3 70 ? 33.622 68.189 18.764 1.00 24.29 124 LEU G N 1
ATOM 3357 C CA . LEU G 3 70 ? 33.429 69.249 19.745 1.00 24.35 124 LEU G CA 1
ATOM 3358 C C . LEU G 3 70 ? 33.782 68.756 21.142 1.00 25.43 124 LEU G C 1
ATOM 3359 O O . LEU G 3 70 ? 34.125 69.543 22.025 1.00 27.20 124 LEU G O 1
ATOM 3364 N N . GLU G 3 71 ? 33.679 67.448 21.346 1.00 26.13 125 GLU G N 1
ATOM 3365 C CA . GLU G 3 71 ? 33.976 66.866 22.642 1.00 25.99 125 GLU G CA 1
ATOM 3366 C C . GLU G 3 71 ? 35.479 66.703 22.763 1.00 28.83 125 GLU G C 1
ATOM 3367 O O . GLU G 3 71 ? 36.132 67.383 23.557 1.00 29.40 125 GLU G O 1
ATOM 3373 N N . LYS G 3 72 ? 36.020 65.811 21.942 1.00 30.56 126 LYS G N 1
ATOM 3374 C CA . LYS G 3 72 ? 37.443 65.530 21.923 1.00 31.77 126 LYS G CA 1
ATOM 3375 C C . LYS G 3 72 ? 38.323 66.731 21.574 1.00 31.75 126 LYS G C 1
ATOM 3376 O O . LYS G 3 72 ? 39.483 66.579 21.191 1.00 32.99 126 LYS G O 1
ATOM 3382 N N . THR G 3 73 ? 37.765 67.927 21.705 1.00 31.78 127 THR G N 1
ATOM 3383 C CA . THR G 3 73 ? 38.500 69.152 21.438 1.00 32.34 127 THR G CA 1
ATOM 3384 C C . THR G 3 73 ? 38.488 69.857 22.790 1.00 32.96 127 THR G C 1
ATOM 3385 O O . THR G 3 73 ? 38.392 71.076 22.904 1.00 33.36 127 THR G O 1
ATOM 3389 N N . LEU G 3 74 ? 38.563 69.025 23.821 1.00 34.52 128 LEU G N 1
ATOM 3390 C CA . LEU G 3 74 ? 38.593 69.438 25.222 1.00 34.01 128 LEU G CA 1
ATOM 3391 C C . LEU G 3 74 ? 38.554 68.148 26.038 1.00 33.25 128 LEU G C 1
ATOM 3392 O O . LEU G 3 74 ? 37.622 68.020 26.851 1.00 33.80 128 LEU G O 1
ATOM 3397 N N . LYS H 3 2 ? -1.920 30.962 11.867 1.00 14.50 56 LYS H N 1
ATOM 3398 C CA . LYS H 3 2 ? -1.112 31.679 12.889 1.00 17.43 56 LYS H CA 1
ATOM 3399 C C . LYS H 3 2 ? -0.860 33.131 12.482 1.00 19.41 56 LYS H C 1
ATOM 3400 O O . LYS H 3 2 ? -0.501 33.415 11.335 1.00 18.64 56 LYS H O 1
ATOM 3402 N N . ARG H 3 3 ? -1.058 34.046 13.433 1.00 21.41 57 ARG H N 1
ATOM 3403 C CA . ARG H 3 3 ? -0.853 35.472 13.197 1.00 22.71 57 ARG H CA 1
ATOM 3404 C C . ARG H 3 3 ? 0.229 36.025 14.134 1.00 24.15 57 ARG H C 1
ATOM 3405 O O . ARG H 3 3 ? 0.337 35.602 15.286 1.00 27.24 57 ARG H O 1
ATOM 3413 N N . ASN H 3 4 ? 1.039 36.957 13.634 1.00 24.91 58 ASN H N 1
ATOM 3414 C CA . ASN H 3 4 ? 2.086 37.585 14.441 1.00 24.24 58 ASN H CA 1
ATOM 3415 C C . ASN H 3 4 ? 1.423 38.710 15.250 1.00 23.10 58 ASN H C 1
ATOM 3416 O O . ASN H 3 4 ? 1.475 39.882 14.872 1.00 23.22 58 ASN H O 1
ATOM 3421 N N . ARG H 3 5 ? 0.791 38.343 16.359 1.00 22.05 59 ARG H N 1
ATOM 3422 C CA . ARG H 3 5 ? 0.112 39.317 17.209 1.00 22.28 59 ARG H CA 1
ATOM 3423 C C . ARG H 3 5 ? 0.871 39.533 18.514 1.00 22.09 59 ARG H C 1
ATOM 3424 O O . ARG H 3 5 ? 0.928 38.644 19.371 1.00 21.75 59 ARG H O 1
ATOM 343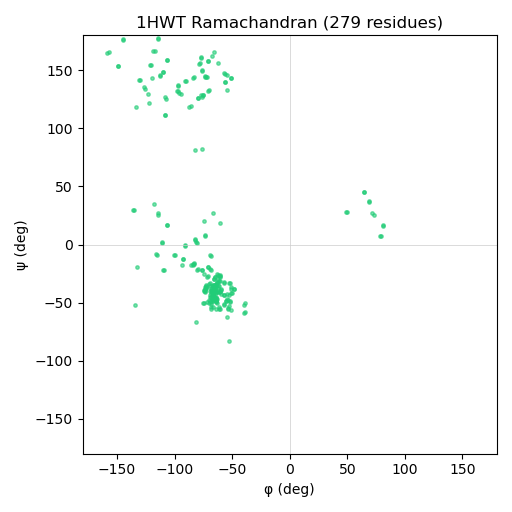2 N N . ILE H 3 6 ? 1.449 40.720 18.665 1.00 20.22 60 ILE H N 1
ATOM 3433 C CA . ILE H 3 6 ? 2.211 41.043 19.863 1.00 20.98 60 ILE H CA 1
ATOM 3434 C C . ILE H 3 6 ? 1.342 41.830 20.852 1.00 21.18 60 ILE H C 1
ATOM 3435 O O . ILE H 3 6 ? 0.667 42.792 20.476 1.00 24.20 60 ILE H O 1
ATOM 3440 N N . PRO H 3 7 ? 1.341 41.422 22.131 1.00 18.85 61 PRO H N 1
ATOM 3441 C CA . PRO H 3 7 ? 0.544 42.096 23.159 1.00 17.88 61 PRO H CA 1
ATOM 3442 C C . PRO H 3 7 ? 0.836 43.575 23.292 1.00 16.80 61 PRO H C 1
ATOM 3443 O O . PRO H 3 7 ? 1.982 43.995 23.221 1.00 18.11 61 PRO H O 1
ATOM 3447 N N . LEU H 3 8 ? -0.208 44.367 23.485 1.00 16.63 62 LEU H N 1
ATOM 3448 C CA . LEU H 3 8 ? -0.041 45.804 23.641 1.00 16.19 62 LEU H CA 1
ATOM 3449 C C . LEU H 3 8 ? 0.088 46.183 25.114 1.00 17.41 62 LEU H C 1
ATOM 3450 O O . LEU H 3 8 ? 0.453 47.306 25.447 1.00 18.30 62 LEU H O 1
ATOM 3455 N N . SER H 3 9 ? -0.219 45.245 26.000 1.00 16.38 63 SER H N 1
ATOM 3456 C CA . SER H 3 9 ? -0.096 45.512 27.418 1.00 16.42 63 SER H CA 1
ATOM 3457 C C . SER H 3 9 ? 1.378 45.417 27.745 1.00 17.13 63 SER H C 1
ATOM 3458 O O . SER H 3 9 ? 2.142 44.831 26.986 1.00 17.95 63 SER H O 1
ATOM 3461 N N . CYS H 3 10 ? 1.783 45.989 28.872 1.00 17.76 64 CYS H N 1
ATOM 3462 C CA . CYS H 3 10 ? 3.182 45.945 29.258 1.00 17.56 64 CYS H CA 1
ATOM 3463 C C . CYS H 3 10 ? 3.541 44.580 29.806 1.00 16.90 64 CYS H C 1
ATOM 3464 O O . CYS H 3 10 ? 2.719 43.888 30.385 1.00 18.65 64 CYS H O 1
ATOM 3467 N N . THR H 3 11 ? 4.785 44.189 29.605 1.00 17.07 65 THR H N 1
ATOM 3468 C CA . THR H 3 11 ? 5.254 42.895 30.052 1.00 17.09 65 THR H CA 1
ATOM 3469 C C . THR H 3 11 ? 4.902 42.539 31.491 1.00 17.32 65 THR H C 1
ATOM 3470 O O . THR H 3 11 ? 4.587 41.393 31.765 1.00 20.11 65 THR H O 1
ATOM 3474 N N . ILE H 3 12 ? 4.941 43.497 32.411 1.00 18.63 66 ILE H N 1
ATOM 3475 C CA . ILE H 3 12 ? 4.639 43.190 33.812 1.00 18.07 66 ILE H CA 1
ATOM 3476 C C . ILE H 3 12 ? 3.175 42.849 34.038 1.00 19.42 66 ILE H C 1
ATOM 3477 O O . ILE H 3 12 ? 2.853 41.845 34.680 1.00 21.22 66 ILE H O 1
ATOM 3482 N N . CYS H 3 13 ? 2.282 43.676 33.511 1.00 19.49 67 CYS H N 1
ATOM 3483 C CA . CYS H 3 13 ? 0.855 43.419 33.663 1.00 18.41 67 CYS H CA 1
ATOM 3484 C C . CYS H 3 13 ? 0.529 42.061 33.044 1.00 18.95 67 CYS H C 1
ATOM 3485 O O . CYS H 3 13 ? -0.280 41.302 33.576 1.00 19.63 67 CYS H O 1
ATOM 3488 N N . ARG H 3 14 ? 1.168 41.754 31.919 1.00 18.04 68 ARG H N 1
ATOM 3489 C CA . ARG H 3 14 ? 0.938 40.495 31.233 1.00 18.32 68 ARG H CA 1
ATOM 3490 C C . ARG H 3 14 ? 1.441 39.325 32.054 1.00 18.33 68 ARG H C 1
ATOM 3491 O O . ARG H 3 14 ? 0.778 38.302 32.153 1.00 20.41 68 ARG H O 1
ATOM 3499 N N . LYS H 3 15 ? 2.626 39.469 32.632 1.00 18.56 69 LYS H N 1
ATOM 3500 C CA . LYS H 3 15 ? 3.214 38.406 33.435 1.00 19.19 69 LYS H CA 1
ATOM 3501 C C . LYS H 3 15 ? 2.419 38.220 34.721 1.00 19.54 69 LYS H C 1
ATOM 3502 O O . LYS H 3 15 ? 2.212 37.098 35.181 1.00 17.32 69 LYS H O 1
ATOM 3508 N N . ARG H 3 16 ? 1.960 39.333 35.281 1.00 19.78 70 ARG H N 1
ATOM 3509 C CA . ARG H 3 16 ? 1.181 39.329 36.509 1.00 18.32 70 ARG H CA 1
ATOM 3510 C C . ARG H 3 16 ? -0.302 39.070 36.215 1.00 18.71 70 ARG H C 1
ATOM 3511 O O . ARG H 3 16 ? -1.072 38.721 37.105 1.00 19.86 70 ARG H O 1
ATOM 3519 N N . LYS H 3 17 ? -0.696 39.249 34.961 1.00 18.16 71 LYS H N 1
ATOM 3520 C CA . LYS H 3 17 ? -2.072 39.043 34.538 1.00 16.98 71 LYS H CA 1
ATOM 3521 C C . LYS H 3 17 ? -3.039 40.010 35.177 1.00 17.77 71 LYS H C 1
ATOM 3522 O O . LYS H 3 17 ? -4.121 39.624 35.629 1.00 18.28 71 LYS H O 1
ATOM 3528 N N . VAL H 3 18 ? -2.655 41.277 35.203 1.00 18.09 72 VAL H N 1
ATOM 3529 C CA . VAL H 3 18 ? -3.498 42.304 35.787 1.00 16.44 72 VAL H CA 1
ATOM 3530 C C . VAL H 3 18 ? -3.957 43.286 34.720 1.00 17.94 72 VAL H C 1
ATOM 3531 O O . VAL H 3 18 ? -3.577 43.180 33.558 1.00 19.20 72 VAL H O 1
ATOM 3535 N N . LYS H 3 19 ? -4.783 44.245 35.107 1.00 20.32 73 LYS H N 1
ATOM 3536 C CA . LYS H 3 19 ? -5.281 45.217 34.147 1.00 20.52 73 LYS H CA 1
ATOM 3537 C C . LYS H 3 19 ? -4.236 46.248 33.809 1.00 19.97 73 LYS H C 1
ATOM 3538 O O . LYS H 3 19 ? -3.678 46.874 34.705 1.00 20.16 73 LYS H O 1
ATOM 3544 N N . CYS H 3 20 ? -3.981 46.427 32.514 1.00 19.01 74 CYS H N 1
ATOM 3545 C CA . CYS H 3 20 ? -3.009 47.407 32.043 1.00 18.55 74 CYS H CA 1
ATOM 3546 C C . CYS H 3 20 ? -3.669 48.603 31.394 1.00 18.54 74 CYS H C 1
ATOM 3547 O O . CYS H 3 20 ? -4.453 48.461 30.459 1.00 20.82 74 CYS H O 1
ATOM 3550 N N . ASP H 3 21 ? -3.342 49.788 31.891 1.00 17.73 75 ASP H N 1
ATOM 3551 C CA . ASP H 3 21 ? -3.895 51.021 31.355 1.00 17.45 75 ASP H CA 1
ATOM 3552 C C . ASP H 3 21 ? -3.166 51.432 30.084 1.00 17.40 75 ASP H C 1
ATOM 3553 O O . ASP H 3 21 ? -3.688 52.192 29.289 1.00 19.94 75 ASP H O 1
ATOM 3558 N N . LYS H 3 22 ? -1.949 50.928 29.916 1.00 18.78 76 LYS H N 1
ATOM 3559 C CA . LYS H 3 22 ? -1.108 51.186 28.746 1.00 16.86 76 LYS H CA 1
ATOM 3560 C C . LYS H 3 22 ? -0.385 52.518 28.709 1.00 17.99 76 LYS H C 1
ATOM 3561 O O . LYS H 3 22 ? 0.244 52.856 27.718 1.00 19.07 76 LYS H O 1
ATOM 3567 N N . LEU H 3 23 ? -0.451 53.268 29.794 1.00 19.74 77 LEU H N 1
ATOM 3568 C CA . LEU H 3 23 ? 0.216 54.563 29.862 1.00 20.90 77 LEU H CA 1
ATOM 3569 C C . LEU H 3 23 ? 1.677 54.496 29.457 1.00 19.89 77 LEU H C 1
ATOM 3570 O O . LEU H 3 23 ? 2.356 53.530 29.780 1.00 21.86 77 LEU H O 1
ATOM 3575 N N . ARG H 3 24 ? 2.173 55.532 28.781 1.00 18.22 78 ARG H N 1
ATOM 3576 C CA . ARG H 3 24 ? 3.574 55.584 28.363 1.00 15.30 78 ARG H CA 1
ATOM 3577 C C . ARG H 3 24 ? 4.323 56.680 29.122 1.00 14.66 78 ARG H C 1
ATOM 3578 O O . ARG H 3 24 ? 3.772 57.744 29.388 1.00 14.80 78 ARG H O 1
ATOM 3586 N N . PRO H 3 25 ? 5.611 56.456 29.436 1.00 13.33 79 PRO H N 1
ATOM 3587 C CA . PRO H 3 25 ? 6.394 55.262 29.119 1.00 13.03 79 PRO H CA 1
ATOM 3588 C C . PRO H 3 25 ? 6.220 54.091 30.090 1.00 14.89 79 PRO H C 1
ATOM 3589 O O . PRO H 3 25 ? 6.563 52.950 29.773 1.00 15.63 79 PRO H O 1
ATOM 3593 N N . HIS H 3 26 ? 5.676 54.383 31.263 1.00 15.90 80 HIS H N 1
ATOM 3594 C CA . HIS H 3 26 ? 5.434 53.377 32.290 1.00 16.94 80 HIS H CA 1
ATOM 3595 C C . HIS H 3 26 ? 3.967 53.499 32.659 1.00 18.28 80 HIS H C 1
ATOM 3596 O O . HIS H 3 26 ? 3.475 54.608 32.849 1.00 19.78 80 HIS H O 1
ATOM 3603 N N . CYS H 3 27 ? 3.274 52.369 32.786 1.00 21.03 81 CYS H N 1
ATOM 3604 C CA . CYS H 3 27 ? 1.838 52.378 33.101 1.00 21.35 81 CYS H CA 1
ATOM 3605 C C . CYS H 3 27 ? 1.473 52.608 34.561 1.00 21.39 81 CYS H C 1
ATOM 3606 O O . CYS H 3 27 ? 2.265 52.349 35.460 1.00 21.72 81 CYS H O 1
ATOM 3609 N N . GLN H 3 28 ? 0.261 53.112 34.775 1.00 23.11 82 GLN H N 1
ATOM 3610 C CA . GLN H 3 28 ? -0.242 53.427 36.110 1.00 24.61 82 GLN H CA 1
ATOM 3611 C C . GLN H 3 28 ? -0.337 52.204 37.003 1.00 23.70 82 GLN H C 1
ATOM 3612 O O . GLN H 3 28 ? -0.287 52.318 38.226 1.00 25.79 82 GLN H O 1
ATOM 3618 N N . GLN H 3 29 ? -0.489 51.030 36.403 1.00 22.54 83 GLN H N 1
ATOM 3619 C CA . GLN H 3 29 ? -0.574 49.807 37.195 1.00 19.97 83 GLN H CA 1
ATOM 3620 C C . GLN H 3 29 ? 0.788 49.542 37.830 1.00 20.16 83 GLN H C 1
ATOM 3621 O O . GLN H 3 29 ? 0.891 49.243 39.014 1.00 20.81 83 GLN H O 1
ATOM 3627 N N . CYS H 3 30 ? 1.843 49.674 37.037 1.00 19.50 84 CYS H N 1
ATOM 3628 C CA . CYS H 3 30 ? 3.183 49.445 37.531 1.00 19.95 84 CYS H CA 1
ATOM 3629 C C . CYS H 3 30 ? 3.568 50.521 38.530 1.00 22.10 84 CYS H C 1
ATOM 3630 O O . CYS H 3 30 ? 4.176 50.242 39.551 1.00 24.63 84 CYS H O 1
ATOM 3633 N N . THR H 3 31 ? 3.215 51.759 38.231 1.00 23.46 85 THR H N 1
ATOM 3634 C CA . THR H 3 31 ? 3.526 52.870 39.119 1.00 22.16 85 THR H CA 1
ATOM 3635 C C . THR H 3 31 ? 2.791 52.704 40.455 1.00 22.20 85 THR H C 1
ATOM 3636 O O . THR H 3 31 ? 3.392 52.812 41.518 1.00 21.62 85 THR H O 1
ATOM 3640 N N . LYS H 3 32 ? 1.494 52.432 40.381 1.00 22.41 86 LYS H N 1
ATOM 3641 C CA . LYS H 3 32 ? 0.657 52.245 41.552 1.00 23.74 86 LYS H CA 1
ATOM 3642 C C . LYS H 3 32 ? 1.136 51.080 42.409 1.00 24.76 86 LYS H C 1
ATOM 3643 O O . LYS H 3 32 ? 0.892 51.054 43.620 1.00 27.21 86 LYS H O 1
ATOM 3649 N N . THR H 3 33 ? 1.805 50.107 41.789 1.00 24.59 87 THR H N 1
ATOM 3650 C CA . THR H 3 33 ? 2.300 48.948 42.531 1.00 21.56 87 THR H CA 1
ATOM 3651 C C . THR H 3 33 ? 3.807 48.921 42.761 1.00 22.02 87 THR H C 1
ATOM 3652 O O . THR H 3 33 ? 4.385 47.888 43.098 1.00 22.25 87 THR H O 1
ATOM 3656 N N . GLY H 3 34 ? 4.436 50.079 42.582 1.00 21.59 88 GLY H N 1
ATOM 3657 C CA . GLY H 3 34 ? 5.856 50.220 42.839 1.00 20.93 88 GLY H CA 1
ATOM 3658 C C . GLY H 3 34 ? 6.929 49.609 41.967 1.00 22.16 88 GLY H C 1
ATOM 3659 O O . GLY H 3 34 ? 8.022 49.333 42.464 1.00 23.58 88 GLY H O 1
ATOM 3660 N N . VAL H 3 35 ? 6.649 49.400 40.687 1.00 21.08 89 VAL H N 1
ATOM 3661 C CA . VAL H 3 35 ? 7.644 48.843 39.777 1.00 18.78 89 VAL H CA 1
ATOM 3662 C C . VAL H 3 35 ? 7.618 49.633 38.463 1.00 18.25 89 VAL H C 1
ATOM 3663 O O . VAL H 3 35 ? 7.920 49.108 37.400 1.00 17.72 89 VAL H O 1
ATOM 3667 N N . ALA H 3 36 ? 7.264 50.909 38.563 1.00 18.93 90 ALA H N 1
ATOM 3668 C CA . ALA H 3 36 ? 7.156 51.801 37.416 1.00 18.68 90 ALA H CA 1
ATOM 3669 C C . ALA H 3 36 ? 8.220 51.642 36.359 1.00 18.48 90 ALA H C 1
ATOM 3670 O O . ALA H 3 36 ? 7.911 51.368 35.202 1.00 20.11 90 ALA H O 1
ATOM 3672 N N . HIS H 3 37 ? 9.473 51.821 36.755 1.00 17.88 91 HIS H N 1
ATOM 3673 C CA . HIS H 3 37 ? 10.594 51.742 35.825 1.00 15.81 91 HIS H CA 1
ATOM 3674 C C . HIS H 3 37 ? 10.969 50.358 35.350 1.00 14.51 91 HIS H C 1
ATOM 3675 O O . HIS H 3 37 ? 11.977 50.186 34.685 1.00 12.91 91 HIS H O 1
ATOM 3682 N N . LEU H 3 38 ? 10.148 49.375 35.691 1.00 15.92 92 LEU H N 1
ATOM 3683 C CA . LEU H 3 38 ? 10.368 48.002 35.275 1.00 15.38 92 LEU H CA 1
ATOM 3684 C C . LEU H 3 38 ? 9.425 47.832 34.103 1.00 19.17 92 LEU H C 1
ATOM 3685 O O . LEU H 3 38 ? 9.464 46.823 33.380 1.00 22.41 92 LEU H O 1
ATOM 3690 N N . CYS H 3 39 ? 8.580 48.844 33.918 1.00 18.52 93 CYS H N 1
ATOM 3691 C CA . CYS H 3 39 ? 7.574 48.843 32.870 1.00 18.61 93 CYS H CA 1
ATOM 3692 C C . CYS H 3 39 ? 8.019 49.194 31.457 1.00 18.98 93 CYS H C 1
ATOM 3693 O O . CYS H 3 39 ? 8.612 50.242 31.226 1.00 20.81 93 CYS H O 1
ATOM 3696 N N . HIS H 3 40 ? 7.712 48.313 30.512 1.00 17.75 94 HIS H N 1
ATOM 3697 C CA . HIS H 3 40 ? 8.049 48.549 29.127 1.00 17.24 94 HIS H CA 1
ATOM 3698 C C . HIS H 3 40 ? 7.140 47.727 28.243 1.00 18.98 94 HIS H C 1
ATOM 3699 O O . HIS H 3 40 ? 6.464 46.826 28.725 1.00 19.69 94 HIS H O 1
ATOM 3706 N N . TYR H 3 41 ? 7.114 48.040 26.949 1.00 19.51 95 TYR H N 1
ATOM 3707 C CA . TYR H 3 41 ? 6.247 47.332 26.019 1.00 19.75 95 TYR H CA 1
ATOM 3708 C C . TYR H 3 41 ? 7.008 46.667 24.886 1.00 21.51 95 TYR H C 1
ATOM 3709 O O . TYR H 3 41 ? 8.098 47.108 24.516 1.00 21.48 95 TYR H O 1
ATOM 3718 N N . MET H 3 42 ? 6.415 45.615 24.326 1.00 22.49 96 MET H N 1
ATOM 3719 C CA . MET H 3 42 ? 7.036 44.898 23.220 1.00 25.35 96 MET H CA 1
ATOM 3720 C C . MET H 3 42 ? 6.938 45.726 21.945 1.00 24.39 96 MET H C 1
ATOM 3721 O O . MET H 3 42 ? 5.953 46.430 21.722 1.00 23.06 96 MET H O 1
ATOM 3726 N N . GLU H 3 43 ? 7.964 45.640 21.107 1.00 24.75 97 GLU H N 1
ATOM 3727 C CA . GLU H 3 43 ? 7.986 46.388 19.862 1.00 25.72 97 GLU H CA 1
ATOM 3728 C C . GLU H 3 43 ? 6.977 45.810 18.893 1.00 24.87 97 GLU H C 1
ATOM 3729 O O . GLU H 3 43 ? 6.917 44.603 18.690 1.00 22.93 97 GLU H O 1
ATOM 3735 N N . GLN H 3 44 ? 6.178 46.689 18.303 1.00 26.07 98 GLN H N 1
ATOM 3736 C CA . GLN H 3 44 ? 5.147 46.294 17.353 1.00 25.37 98 GLN H CA 1
ATOM 3737 C C . GLN H 3 44 ? 5.679 46.452 15.937 1.00 25.17 98 GLN H C 1
ATOM 3738 O O . GLN H 3 44 ? 6.334 47.445 15.612 1.00 25.27 98 GLN H O 1
ATOM 3744 N N . THR H 3 45 ? 5.387 45.471 15.093 1.00 25.10 99 THR H N 1
ATOM 3745 C CA . THR H 3 45 ? 5.839 45.485 13.709 1.00 24.56 99 THR H CA 1
ATOM 3746 C C . THR H 3 45 ? 5.359 46.731 12.979 1.00 23.97 99 THR H C 1
ATOM 3747 O O . THR H 3 45 ? 6.115 47.360 12.240 1.00 23.04 99 THR H O 1
ATOM 3751 N N . TRP H 3 46 ? 4.099 47.091 13.197 1.00 24.52 100 TRP H N 1
ATOM 3752 C CA . TRP H 3 46 ? 3.532 48.254 12.549 1.00 23.32 100 TRP H CA 1
ATOM 3753 C C . TRP H 3 46 ? 3.856 49.560 13.244 1.00 23.69 100 TRP H C 1
ATOM 3754 O O . TRP H 3 46 ? 3.382 50.608 12.837 1.00 27.03 100 TRP H O 1
ATOM 3765 N N 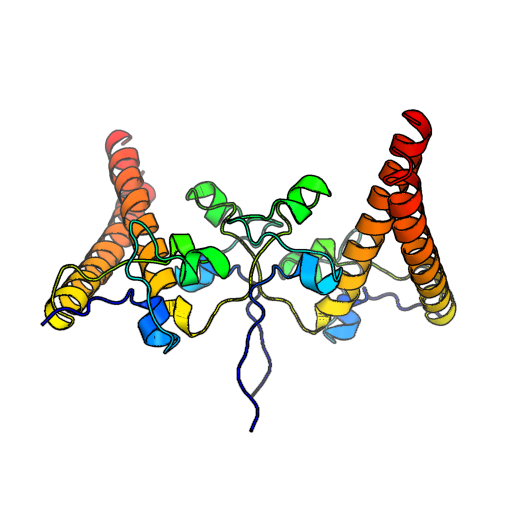. ALA H 3 47 ? 4.667 49.509 14.288 1.00 24.56 101 ALA H N 1
ATOM 3766 C CA . ALA H 3 47 ? 5.037 50.726 14.998 1.00 26.61 101 ALA H CA 1
ATOM 3767 C C . ALA H 3 47 ? 6.497 51.061 14.727 1.00 28.55 101 ALA H C 1
ATOM 3768 O O . ALA H 3 47 ? 6.915 52.210 14.855 1.00 29.31 101 ALA H O 1
ATOM 3770 N N . GLU H 3 48 ? 7.265 50.053 14.332 1.00 30.90 102 GLU H N 1
ATOM 3771 C CA . GLU H 3 48 ? 8.691 50.225 14.061 1.00 34.26 102 GLU H CA 1
ATOM 3772 C C . GLU H 3 48 ? 9.066 51.528 13.359 1.00 33.29 102 GLU H C 1
ATOM 3773 O O . GLU H 3 48 ? 9.961 52.243 13.797 1.00 33.60 102 GLU H O 1
ATOM 3779 N N . GLU H 3 49 ? 8.381 51.831 12.266 1.00 33.33 103 GLU H N 1
ATOM 3780 C CA . GLU H 3 49 ? 8.658 53.034 11.491 1.00 32.39 103 GLU H CA 1
ATOM 3781 C C . GLU H 3 49 ? 8.358 54.312 12.275 1.00 30.34 103 GLU H C 1
ATOM 3782 O O . GLU H 3 49 ? 9.170 55.234 12.299 1.00 28.20 103 GLU H O 1
ATOM 3788 N N . ALA H 3 50 ? 7.187 54.362 12.909 1.00 28.65 104 ALA H N 1
ATOM 3789 C CA . ALA H 3 50 ? 6.783 55.527 13.683 1.00 26.36 104 ALA H CA 1
ATOM 3790 C C . ALA H 3 50 ? 7.715 55.714 14.879 1.00 26.37 104 ALA H C 1
ATOM 3791 O O . ALA H 3 50 ? 7.899 56.830 15.360 1.00 24.62 104 ALA H O 1
ATOM 3793 N N . GLU H 3 51 ? 8.291 54.611 15.354 1.00 27.81 105 GLU H N 1
ATOM 3794 C CA . GLU H 3 51 ? 9.221 54.630 16.482 1.00 29.06 105 GLU H CA 1
ATOM 3795 C C . GLU H 3 51 ? 10.562 55.172 16.020 1.00 29.01 105 GLU H C 1
ATOM 3796 O O . GLU H 3 51 ? 11.139 56.057 16.634 1.00 31.01 105 GLU H O 1
ATOM 3802 N N . LYS H 3 52 ? 11.061 54.614 14.928 1.00 28.28 106 LYS H N 1
ATOM 3803 C CA . LYS H 3 52 ? 12.321 55.038 14.344 1.00 26.87 106 LYS H CA 1
ATOM 3804 C C . LYS H 3 52 ? 12.291 56.552 14.171 1.00 25.90 106 LYS H C 1
ATOM 3805 O O . LYS H 3 52 ? 13.270 57.233 14.458 1.00 25.83 106 LYS H O 1
ATOM 3811 N N . GLU H 3 53 ? 11.152 57.067 13.713 1.00 24.75 107 GLU H N 1
ATOM 3812 C CA . GLU H 3 53 ? 10.974 58.493 13.476 1.00 25.06 107 GLU H CA 1
ATOM 3813 C C . GLU H 3 53 ? 11.002 59.324 14.743 1.00 24.15 107 GLU H C 1
ATOM 3814 O O . GLU H 3 53 ? 11.756 60.282 14.842 1.00 27.22 107 GLU H O 1
ATOM 3820 N N . LEU H 3 54 ? 10.171 58.969 15.711 1.00 22.66 108 LEU H N 1
ATOM 3821 C CA . LEU H 3 54 ? 10.129 59.692 16.977 1.00 21.76 108 LEU H CA 1
ATOM 3822 C C . LEU H 3 54 ? 11.513 59.769 17.617 1.00 21.11 108 LEU H C 1
ATOM 3823 O O . LEU H 3 54 ? 11.943 60.832 18.068 1.00 22.15 108 LEU H O 1
ATOM 3828 N N . LEU H 3 55 ? 12.202 58.635 17.660 1.00 18.44 109 LEU H N 1
ATOM 3829 C CA . LEU H 3 55 ? 13.530 58.548 18.253 1.00 19.77 109 LEU H CA 1
ATOM 3830 C C . LEU H 3 55 ? 14.550 59.396 17.503 1.00 20.48 109 LEU H C 1
ATOM 3831 O O . LEU H 3 55 ? 15.415 60.047 18.109 1.00 20.77 109 LEU H O 1
ATOM 3836 N N . LYS H 3 56 ? 14.463 59.362 16.181 1.00 19.72 110 LYS H N 1
ATOM 3837 C CA . LYS H 3 56 ? 15.374 60.118 15.338 1.00 18.69 110 LYS H CA 1
ATOM 3838 C C . LYS H 3 56 ? 15.169 61.609 15.576 1.00 18.62 110 LYS H C 1
ATOM 3839 O O . LYS H 3 56 ? 16.117 62.389 15.595 1.00 18.21 110 LYS H O 1
ATOM 3845 N N . ASP H 3 57 ? 13.917 62.002 15.752 1.00 16.84 111 ASP H N 1
ATOM 3846 C CA . ASP H 3 57 ? 13.591 63.389 15.993 1.00 15.00 111 ASP H CA 1
ATOM 3847 C C . ASP H 3 57 ? 14.179 63.814 17.323 1.00 16.00 111 ASP H C 1
ATOM 3848 O O . ASP H 3 57 ? 14.688 64.927 17.462 1.00 17.74 111 ASP H O 1
ATOM 3853 N N . ASN H 3 58 ? 14.097 62.924 18.306 1.00 16.67 112 ASN H N 1
ATOM 3854 C CA . ASN H 3 58 ? 14.627 63.204 19.639 1.00 16.49 112 ASN H CA 1
ATOM 3855 C C . ASN H 3 58 ? 16.131 63.342 19.569 1.00 15.61 112 ASN H C 1
ATOM 3856 O O . ASN H 3 58 ? 16.701 64.223 20.207 1.00 16.75 112 ASN H O 1
ATOM 3861 N N . GLU H 3 59 ? 16.766 62.482 18.776 1.00 14.41 113 GLU H N 1
ATOM 3862 C CA . GLU H 3 59 ? 18.219 62.491 18.635 1.00 12.57 113 GLU H CA 1
ATOM 3863 C C . GLU H 3 59 ? 18.774 63.739 17.964 1.00 12.03 113 GLU H C 1
ATOM 3864 O O . GLU H 3 59 ? 19.818 64.242 18.365 1.00 12.64 113 GLU H O 1
ATOM 3870 N N . LEU H 3 60 ? 18.090 64.237 16.943 1.00 12.53 114 LEU H N 1
ATOM 3871 C CA . LEU H 3 60 ? 18.556 65.439 16.271 1.00 14.68 114 LEU H CA 1
ATOM 3872 C C . LEU H 3 60 ? 18.425 66.585 17.277 1.00 16.08 114 LEU H C 1
ATOM 3873 O O . LEU H 3 60 ? 19.323 67.418 17.419 1.00 17.81 114 LEU H O 1
ATOM 3876 N N . LYS H 3 61 ? 17.304 66.598 17.990 1.00 18.19 115 LYS H N 1
ATOM 3877 C CA . LYS H 3 61 ? 17.020 67.602 19.014 1.00 19.75 115 LYS H CA 1
ATOM 3878 C C . LYS H 3 61 ? 18.090 67.658 20.119 1.00 20.71 115 LYS H C 1
ATOM 3879 O O . LYS H 3 61 ? 18.610 68.718 20.453 1.00 19.18 115 LYS H O 1
ATOM 3885 N N . LYS H 3 62 ? 18.408 66.506 20.691 1.00 21.69 116 LYS H N 1
ATOM 3886 C CA . LYS H 3 62 ? 19.388 66.448 21.752 1.00 22.42 116 LYS H CA 1
ATOM 3887 C C . LYS H 3 62 ? 20.804 66.627 21.232 1.00 22.99 116 LYS H C 1
ATOM 3888 O O . LYS H 3 62 ? 21.623 67.289 21.879 1.00 23.11 116 LYS H O 1
ATOM 3894 N N . LEU H 3 63 ? 21.098 66.041 20.073 1.00 21.57 117 LEU H N 1
ATOM 3895 C CA . LEU H 3 63 ? 22.436 66.169 19.503 1.00 21.97 117 LEU H CA 1
ATOM 3896 C C . LEU H 3 63 ? 22.727 67.645 19.215 1.00 22.79 117 LEU H C 1
ATOM 3897 O O . LEU H 3 63 ? 23.861 68.097 19.372 1.00 25.22 117 LEU H O 1
ATOM 3902 N N . ARG H 3 64 ? 21.707 68.395 18.808 1.00 21.76 118 ARG H N 1
ATOM 3903 C CA . ARG H 3 64 ? 21.881 69.814 18.509 1.00 22.48 118 ARG H CA 1
ATOM 3904 C C . ARG H 3 64 ? 22.075 70.643 19.775 1.00 23.26 118 ARG H C 1
ATOM 3905 O O . ARG H 3 64 ? 22.850 71.596 19.783 1.00 24.26 118 ARG H O 1
ATOM 3913 N N . GLU H 3 65 ? 21.367 70.294 20.843 1.00 24.64 119 GLU H N 1
ATOM 3914 C CA . GLU H 3 65 ? 21.511 71.025 22.104 1.00 26.17 119 GLU H CA 1
ATOM 3915 C C . GLU H 3 65 ? 22.929 70.757 22.589 1.00 27.39 119 GLU H C 1
ATOM 3916 O O . GLU H 3 65 ? 23.539 71.581 23.258 1.00 27.38 119 GLU H O 1
ATOM 3922 N N . ARG H 3 66 ? 23.438 69.581 22.233 1.00 29.10 120 ARG H N 1
ATOM 3923 C CA . ARG H 3 66 ? 24.769 69.150 22.631 1.00 29.89 120 ARG H CA 1
ATOM 3924 C C . ARG H 3 66 ? 25.862 69.884 21.862 1.00 29.36 120 ARG H C 1
ATOM 3925 O O . ARG H 3 66 ? 26.902 70.242 22.420 1.00 29.84 120 ARG H O 1
ATOM 3933 N N . VAL H 3 67 ? 25.641 70.093 20.571 1.00 29.45 121 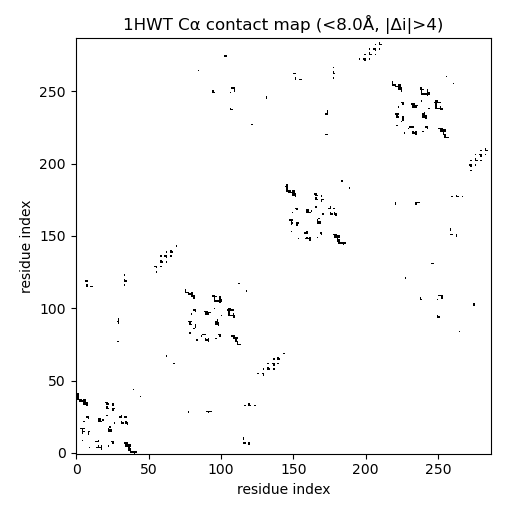VAL H N 1
ATOM 3934 C CA . VAL H 3 67 ? 26.614 70.805 19.763 1.00 28.53 121 VAL H CA 1
ATOM 3935 C C . VAL H 3 67 ? 26.649 72.234 20.279 1.00 27.93 121 VAL H C 1
ATOM 3936 O O . VAL H 3 67 ? 27.713 72.802 20.498 1.00 29.11 121 VAL H O 1
ATOM 3940 N N . LYS H 3 68 ? 25.465 72.801 20.486 1.00 26.70 122 LYS H N 1
ATOM 3941 C CA . LYS H 3 68 ? 25.309 74.170 20.969 1.00 27.34 122 LYS H CA 1
ATOM 3942 C C . LYS H 3 68 ? 25.950 74.396 22.338 1.00 27.53 122 LYS H C 1
ATOM 3943 O O . LYS H 3 68 ? 26.591 75.418 22.575 1.00 26.76 122 LYS H O 1
ATOM 3949 N N . SER H 3 69 ? 25.762 73.430 23.234 1.00 28.90 123 SER H N 1
ATOM 3950 C CA . SER H 3 69 ? 26.309 73.474 24.590 1.00 27.08 123 SER H CA 1
ATOM 3951 C C . SER H 3 69 ? 27.833 73.337 24.588 1.00 25.95 123 SER H C 1
ATOM 3952 O O . SER H 3 69 ? 28.519 74.058 25.300 1.00 25.43 123 SER H O 1
ATOM 3955 N N . LEU H 3 70 ? 28.360 72.398 23.807 1.00 24.77 124 LEU H N 1
ATOM 3956 C CA . LEU H 3 70 ? 29.800 72.227 23.732 1.00 25.15 124 LEU H CA 1
ATOM 3957 C C . LEU H 3 70 ? 30.406 73.503 23.154 1.00 27.17 124 LEU H C 1
ATOM 3958 O O . LEU H 3 70 ? 31.375 74.049 23.679 1.00 28.93 124 LEU H O 1
ATOM 3963 N N . GLU H 3 71 ? 29.824 73.992 22.071 1.00 27.70 125 GLU H N 1
ATOM 3964 C CA . GLU H 3 71 ? 30.319 75.204 21.441 1.00 27.53 125 GLU H CA 1
ATOM 3965 C C . GLU H 3 71 ? 30.253 76.374 22.418 1.00 28.67 125 GLU H C 1
ATOM 3966 O O . GLU H 3 71 ? 31.069 77.290 22.346 1.00 29.23 125 GLU H O 1
ATOM 3972 N N . LYS H 3 72 ? 29.268 76.360 23.315 1.00 30.24 126 LYS H N 1
ATOM 3973 C CA . LYS H 3 72 ? 29.129 77.424 24.314 1.00 30.86 126 LYS H CA 1
ATOM 3974 C C . LYS H 3 72 ? 30.311 77.319 25.284 1.00 30.78 126 LYS H C 1
ATOM 3975 O O . LYS H 3 72 ? 31.043 78.285 25.487 1.00 29.14 126 LYS H O 1
ATOM 3981 N N . THR H 3 73 ? 30.495 76.148 25.887 1.00 30.86 127 THR H N 1
ATOM 3982 C CA . THR H 3 73 ? 31.622 75.944 26.792 1.00 31.43 127 THR H CA 1
ATOM 3983 C C . THR H 3 73 ? 32.842 76.361 25.981 1.00 33.62 127 THR H C 1
ATOM 3984 O O . THR H 3 73 ? 33.298 77.501 26.075 1.00 34.26 127 THR H O 1
ATOM 3988 N N . LEU H 3 74 ? 33.342 75.429 25.166 1.00 35.51 128 LEU H N 1
ATOM 3989 C CA . LEU H 3 74 ? 34.494 75.660 24.294 1.00 35.77 128 LEU H CA 1
ATOM 3990 C C . LEU H 3 74 ? 34.763 77.159 24.093 1.00 37.01 128 LEU H C 1
ATOM 3991 O O . LEU H 3 74 ? 33.815 77.920 23.800 1.00 36.49 128 LEU H O 1
#

Nearest PDB structures (foldseek):
  1hwt-assembly2_G  TM=1.014E+00  e=2.261E-11  Saccharomyces cerevisiae
  1qp9-assembly2_C  TM=9.956E-01  e=7.330E-11  Saccharomyces cerevisiae
  1hwt-assembly2_H  TM=5.600E-01  e=1.190E-10  Saccharomyces cerevisiae
  2hap-assembly1_D  TM=5.594E-01  e=6.259E-10  Saccharomyces cerevisiae
  1qp9-assembly1_B  TM=5.566E-01  e=7.702E-10  Saccharomyces cerevisiae

InterPro domains:
  IPR001138 Zn(2)Cys(6) fungal-type DNA-binding domain [PF00172] (63-96)
  IPR001138 Zn(2)Cys(6) fungal-type DNA-binding domain [PS00463] (63-93)
  IPR001138 Zn(2)Cys(6) fungal-type DNA-binding domain [PS50048] (63-95)
  IPR001138 Zn(2)Cys(6) fungal-type DNA-binding domain [SM00066] (58-104)
  IPR001138 Zn(2)Cys(6) fungal-type DNA-binding domain [cd00067] (59-95)
  IPR007219 Xylanolytic transcriptional activator, regulatory domain [SM00906] (681-819)
  IPR036864 Zn(2)-C6 fungal-type DNA-binding domain superfamily [G3DSA:4.10.240.10] (56-98)
  IPR036864 Zn(2)-C6 fungal-type DNA-binding domain superfamily [SSF57701] (54-99)
  IPR046347 Basic-leucine zipper domain superfamily [SSF57959] (98-130)

Radius of gyration: 23.03 Å; Cα contacts (8 Å, |Δi|>4): 340; chains: 4; bounding box: 54×59×62 Å

B-factor: mean 26.09, std 9.88, range [4.57, 63.43]

Foldseek 3Di:
DFDQAWPVCVVVVHDFPSDPPFTVVCVVVVNRVVTHGDPDDPVVVVVVVVVVVVVVVVVVVVVCVVVVVD/DDDPDFDLFWPVCVVVVHDFPNDPPFTPVCVVVPNRVVTHGDDDPVCVVVVVVVVVVVCVVVVVVVVVVVVVPD/DFDQAWPVCVVVVHDFPSDPPFTVVCVVVVNRVRTHGDPDDPVVVVVVVVVVVVVVVVVVVVVVVVVVVD/DDPDFDLFWPVCVVVVHDFPNDPPFTPVCVVVPNRVVTHGDDDPVCVVVVVVVVVVVCVVVVVVVVVVVVVVD

Sequence (287 aa):
RIPLSCTICRKRKVKCDKLRPHCQQCTKTGVAHLCHYMEQTWAEEAEKELLKDNELKKLRERVKSLEKTLRKRNRIPLSCTICRKRKVKCDKLRPHCQQCTKTGVAHLCHYMEQTWAEEAEKELLKDNELKKLRERVKSLEKTLRIPLSCTICRKRKVKCDKLRPHCQQCTKTGVAHLCHYMEQTWAEEAEKELLKDNELKKLRERVKSLEKTLKRNRIPLSCTICRKRKVKCDKLRPHCQQCTKTGVAHLCHYMEQTWAEEAEKELLKDNELKKLRERVKSLEKTL

Solvent-accessible surface area: 18803 Å² total; per-residue (Å²): 245,66,42,130,25,0,13,1,1,96,85,72,186,55,163,2,49,93,95,164,101,68,0,70,53,1,59,150,19,12,1,28,68,4,5,68,18,19,152,42,39,189,62,88,34,34,90,78,23,109,102,44,60,65,75,18,123,107,26,74,95,108,6,94,65,10,43,144,96,109,281,213,218,114,213,42,48,39,34,0,6,9,1,98,65,26,187,46,171,16,62,42,89,71,57,20,0,78,50,1,54,144,48,41,9,19,83,76,3,39,16,66,51,11,91,42,2,72,77,4,31,112,54,86,17,15,71,35,16,4,111,63,22,134,84,110,20,131,56,11,64,135,88,102,271,73,49,134,26,0,13,2,1,94,90,72,187,55,163,3,49,90,96,163,101,70,0,71,54,2,57,147,18,10,2,28,66,4,5,70,18,21,150,45,43,189,63,89,34,34,91,78,24,110,100,42,60,65,72,18,122,108,24,83,96,101,7,98,62,5,32,151,66,131,162,229,114,215,43,48,40,32,0,5,8,1,97,65,23,183,46,172,16,61,45,90,74,56,18,0,76,50,1,52,145,46,42,10,19,84,75,3,37,15,66,52,12,88,45,2,71,74,4,31,116,57,84,17,17,69,37,16,2,110,63,21,126,69,107,16,104,55,13,75,158,112,96

Organism: Saccharomyces cerevisiae (NCBI:txid4932)

GO terms:
  GO:0005515 protein binding (F, IPI)

Secondary structure (DSSP, 8-state):
---SS-HHHHHHT------SSS-HHHHHHT-GGG----SS-HHHHHHHHHHHHHHHHHHHHHHHHHHTT-/--------S-HHHHHHT------SSS-HHHHHTT-GGG---PPPTTTHHHHHHHHHHHHHHHHHHHHHHHHTT-/---SS-HHHHHHT------SSS-HHHHHHT-GGG----SS-HHHHHHHHHHHHHHHHHHHHHHHHHHS--/-------S-HHHHHHT------SSS-HHHHHTT-GGG---PPPTTTHHHHHHHHHHHHHHHHHHHHHHHHHH-

CATH classification: 4.10.240.10 (+1 more: 1.20.5.170)